Protein AF-0000000081175213 (afdb_homodimer)

Nearest PDB structures (foldseek):
  4e19-assembly2_B  TM=9.103E-01  e=8.952E-08  Halobacterium salinarum NRC-1
  2ehg-assembly1_A  TM=8.406E-01  e=3.303E-07  Sulfurisphaera tokodaii str. 7
  3hst-assembly2_B  TM=8.589E-01  e=5.779E-07  Mycobacterium tuberculosis
  3hst-assembly4_D  TM=8.477E-01  e=6.545E-07  Mycobacterium tuberculosis
  3aly-assembly1_A  TM=7.658E-01  e=1.011E-06  Sulfurisphaera tokodaii str. 7

Sequence (316 aa):
MKINYDASFSESDMKSNSGIVIRNDKGEIMVAATYLKYPIANLEHAEALACEQALILAQELGFRRVEVEGDSLGVVTKLKNWEAYKGFLSTLYRNIQRRGNSFDYLCFSYACREKNGVAHALTRITLPSDEPMVWIEEAPQLVLHLVRRDLSGCNQPPMKINYDASFSESDMKSNSGIVIRNDKGEIMVAATYLKYPIANLEHAEALACEQALILAQELGFRRVEVEGDSLGVVTKLKNWEAYKGFLSTLYRNIQRRGNSFDYLCFSYACREKNGVAHALTRITLPSDEPMVWIEEAPQLVLHLVRRDLSGCNQPP

Foldseek 3Di:
DEKEKAKDADPVFQKMKMWMWDADPLLFTFKIKIAIDDNHDDRLSRRLVRQLVNLVVCVVVPAAAYEYEYADPVNLVCLVVLVPDDDPCSVSSVVSVVSNVRHPHYHYYHDHPVLRQLRVQNRVDDDPDNDMDMDGSDDDPSCVVVSVVSNVVVDDDD/DEKEKAKDADPVFQKMKMWMWDADPLLFTFKIKIAIDDNHDDRLSRRLVRQLVNLVVCVVVPNAAYEYEYADPVNLVCLVVLVPDDDPCSVSSVVSVVSNVRHPHYHYYHDHPVLRQLRVQNRVDDDPDNDMDMDGSDDDPSCVVVSVVSNCVVDDDD

Solvent-accessible surface area (backbone atoms only — not comparable to full-atom values): 16600 Å² total; per-residue (Å²): 70,42,30,36,34,26,48,36,66,38,78,93,76,18,32,24,26,20,3,32,34,31,23,44,68,64,63,47,55,49,30,27,34,31,40,60,48,73,83,39,90,46,61,66,53,27,40,50,49,24,49,39,49,46,52,50,52,38,50,74,72,64,57,39,46,40,35,41,33,31,62,45,61,69,55,49,50,39,59,77,40,35,89,77,45,81,56,96,58,34,66,57,42,49,50,42,54,58,58,46,68,76,33,86,36,71,35,74,24,32,40,49,64,88,79,39,53,52,17,48,53,36,25,66,56,82,64,95,56,77,60,64,49,75,32,74,64,40,66,61,75,89,40,44,69,50,52,50,53,64,48,41,44,55,61,64,71,132,70,43,31,35,34,26,48,36,66,39,79,93,76,20,32,25,25,20,4,32,34,33,22,43,68,62,61,46,54,49,31,28,33,28,40,61,47,73,84,38,91,47,60,67,53,29,40,49,49,25,48,39,50,46,52,51,52,36,50,75,72,64,57,40,48,41,35,41,33,31,61,46,61,68,56,48,51,40,58,76,42,38,89,76,45,81,57,95,59,34,66,58,43,48,51,43,53,58,57,46,69,75,34,85,34,74,36,74,24,33,39,50,63,87,78,38,53,53,16,48,51,36,24,67,57,81,66,95,54,77,59,64,48,75,31,75,63,39,66,60,75,92,40,44,69,51,51,50,53,66,48,40,42,57,60,65,71,133

Secondary structure (DSSP, 8-state):
-EEEEEEEEETTTTEEEEEEEEE-TTS-EEEEEEEEE----SHHHHHHHHHHHHHHHHHHTT--EEEEEES-HHHHHHHHTTTT--STTHHHHHHHHHHHTTSSEEEEEE--GGG-HHHHHHHTSPPSSSS-EEEES---GGGHHHHHHHHHHHH---/-EEEEEEEEETTTTEEEEEEEEE-TTS-EEEEEEEEE----SHHHHHHHHHHHHHHHHHHHT--EEEEEES-HHHHHHHHTGGG--STTHHHHHHHHHHHTTSSEEEEEE--GGG-HHHHHHHTSPPSSSS-EEEES---GGGHHHHHHHHHHHH---

pLDDT: mean 90.99, std 13.22, range [22.28, 98.31]

Radius of gyration: 20.13 Å; Cα contacts (8 Å, |Δi|>4): 639; chains: 2; bounding box: 49×64×43 Å

Structure (mmCIF, N/CA/C/O backbone):
data_AF-0000000081175213-model_v1
#
loop_
_entity.id
_entity.type
_entity.pdbx_description
1 polymer 'RNase H type-1 domain-containing protein'
#
loop_
_atom_site.group_PDB
_atom_site.id
_atom_site.type_symbol
_atom_site.label_atom_id
_atom_site.label_alt_id
_atom_site.label_comp_id
_atom_site.label_asym_id
_atom_site.label_entity_id
_atom_site.label_seq_id
_atom_site.pdbx_PDB_ins_code
_atom_site.Cartn_x
_atom_site.Cartn_y
_atom_site.Cartn_z
_atom_site.occupancy
_atom_site.B_iso_or_equiv
_atom_site.auth_seq_id
_atom_site.auth_comp_id
_atom_site.auth_asym_id
_atom_site.auth_atom_id
_atom_site.pdbx_PDB_model_num
ATOM 1 N N . MET A 1 1 ? -6.52 1.765 12.266 1 94.19 1 MET A N 1
ATOM 2 C CA . MET A 1 1 ? -6.734 3.033 11.578 1 94.19 1 MET A CA 1
ATOM 3 C C . MET A 1 1 ? -5.836 3.143 10.352 1 94.19 1 MET A C 1
ATOM 5 O O . MET A 1 1 ? -4.668 2.752 10.391 1 94.19 1 MET A O 1
ATOM 9 N N . LYS A 1 2 ? -6.43 3.543 9.305 1 94.06 2 LYS A N 1
ATOM 10 C CA . LYS A 1 2 ? -5.656 3.842 8.109 1 94.06 2 LYS A CA 1
ATOM 11 C C . LYS A 1 2 ? -5.344 5.332 8.016 1 94.06 2 LYS A C 1
ATOM 13 O O . LYS A 1 2 ? -6.238 6.168 8.141 1 94.06 2 LYS A O 1
ATOM 18 N N . ILE A 1 3 ? -4.125 5.637 7.809 1 97.19 3 ILE A N 1
ATOM 19 C CA . ILE A 1 3 ? -3.674 7.02 7.699 1 97.19 3 ILE A CA 1
ATOM 20 C C . ILE A 1 3 ? -3.084 7.258 6.309 1 97.19 3 ILE A C 1
ATOM 22 O O . ILE A 1 3 ? -2.168 6.551 5.887 1 97.19 3 ILE A O 1
ATOM 26 N N . ASN A 1 4 ? -3.605 8.195 5.652 1 97.06 4 ASN A N 1
ATOM 27 C CA . ASN A 1 4 ? -3.006 8.664 4.41 1 97.06 4 ASN A CA 1
ATOM 28 C C . ASN A 1 4 ? -2.357 10.039 4.586 1 97.06 4 ASN A C 1
ATOM 30 O O . ASN A 1 4 ? -2.934 10.922 5.215 1 97.06 4 ASN A O 1
ATOM 34 N N . TYR A 1 5 ? -1.196 10.133 4.039 1 98.06 5 TYR A N 1
ATOM 35 C CA . TYR A 1 5 ? -0.518 11.422 4.121 1 98.06 5 TYR A CA 1
ATOM 36 C C . TYR A 1 5 ? 0.051 11.82 2.764 1 98.06 5 TYR A C 1
ATOM 38 O O . TYR A 1 5 ? 0.335 10.961 1.924 1 98.06 5 TYR A O 1
ATOM 46 N N . ASP A 1 6 ? 0.168 13.047 2.562 1 97.62 6 ASP A N 1
ATOM 47 C CA . ASP A 1 6 ? 0.779 13.672 1.391 1 97.62 6 ASP A CA 1
ATOM 48 C C . ASP A 1 6 ? 1.372 15.031 1.735 1 97.62 6 ASP A C 1
ATOM 50 O O . ASP A 1 6 ? 1.146 15.555 2.83 1 97.62 6 ASP A O 1
ATOM 54 N N . ALA A 1 7 ? 2.232 15.516 0.876 1 97.62 7 ALA A N 1
ATOM 55 C CA . ALA A 1 7 ? 2.82 16.844 1.083 1 97.62 7 ALA A CA 1
ATOM 56 C C . ALA A 1 7 ? 3.002 17.578 -0.243 1 97.62 7 ALA A C 1
ATOM 58 O O . ALA A 1 7 ? 3.242 16.953 -1.277 1 97.62 7 ALA A O 1
ATOM 59 N N . SER A 1 8 ? 2.764 18.797 -0.219 1 96.44 8 SER A N 1
ATOM 60 C CA . SER A 1 8 ? 3.211 19.703 -1.278 1 96.44 8 SER A CA 1
ATOM 61 C C . SER A 1 8 ? 4.426 20.516 -0.838 1 96.44 8 SER A C 1
ATOM 63 O O . SER A 1 8 ? 4.641 20.719 0.358 1 96.44 8 SER A O 1
ATOM 65 N N . PHE A 1 9 ? 5.262 20.875 -1.864 1 97.19 9 PHE A N 1
ATOM 66 C CA . PHE A 1 9 ? 6.496 21.594 -1.564 1 97.19 9 PHE A CA 1
ATOM 67 C C . PHE A 1 9 ? 6.707 22.75 -2.545 1 97.19 9 PHE A C 1
ATOM 69 O O . PHE A 1 9 ? 6.555 22.578 -3.756 1 97.19 9 PHE A O 1
ATOM 76 N N . SER A 1 10 ? 6.906 23.859 -1.929 1 95.75 10 SER A N 1
ATOM 77 C CA . SER A 1 10 ? 7.293 25.047 -2.703 1 95.75 10 SER A CA 1
ATOM 78 C C . SER A 1 10 ? 8.773 25.359 -2.533 1 95.75 10 SER A C 1
ATOM 80 O O . SER A 1 10 ? 9.203 25.797 -1.466 1 95.75 10 SER A O 1
ATOM 82 N N . GLU A 1 11 ? 9.508 25.156 -3.609 1 94.88 11 GLU A N 1
ATOM 83 C CA . GLU A 1 11 ? 10.945 25.391 -3.57 1 94.88 11 GLU A CA 1
ATOM 84 C C . GLU A 1 11 ? 11.266 26.875 -3.338 1 94.88 11 GLU A C 1
ATOM 86 O O . GLU A 1 11 ? 12.219 27.203 -2.633 1 94.88 11 GLU A O 1
ATOM 91 N N . SER A 1 12 ? 10.508 27.766 -3.906 1 95.38 12 SER A N 1
ATOM 92 C CA . SER A 1 12 ? 10.742 29.203 -3.832 1 95.38 12 SER A CA 1
ATOM 93 C C . SER A 1 12 ? 10.664 29.703 -2.393 1 95.38 12 SER A C 1
ATOM 95 O O . SER A 1 12 ? 11.484 30.531 -1.973 1 95.38 12 SER A O 1
ATOM 97 N N . ASP A 1 13 ? 9.758 29.156 -1.566 1 93.75 13 ASP A N 1
ATOM 98 C CA . ASP A 1 13 ? 9.547 29.656 -0.209 1 93.75 13 ASP A CA 1
ATOM 99 C C . ASP A 1 13 ? 10.047 28.656 0.825 1 93.75 13 ASP A C 1
ATOM 101 O O . ASP A 1 13 ? 10 28.906 2.029 1 93.75 13 ASP A O 1
ATOM 105 N N . MET A 1 14 ? 10.516 27.453 0.319 1 97.12 14 MET A N 1
ATOM 106 C CA . MET A 1 14 ? 10.969 26.375 1.182 1 97.12 14 MET A CA 1
ATOM 107 C C . MET A 1 14 ? 9.867 25.969 2.16 1 97.12 14 MET A C 1
ATOM 109 O O . MET A 1 14 ? 10.133 25.734 3.342 1 97.12 14 MET A O 1
ATOM 113 N N . LYS A 1 15 ? 8.648 26.031 1.647 1 96.75 15 LYS A N 1
ATOM 114 C CA . LYS A 1 15 ? 7.488 25.703 2.473 1 96.75 15 LYS A CA 1
ATOM 115 C C . LYS A 1 15 ? 6.824 24.422 2 1 96.75 15 LYS A C 1
ATOM 117 O O . LYS A 1 15 ? 6.879 24.078 0.815 1 96.75 15 LYS A O 1
ATOM 122 N N . SER A 1 16 ? 6.293 23.719 2.971 1 97.31 16 SER A N 1
ATOM 123 C CA . SER A 1 16 ? 5.52 22.531 2.645 1 97.31 16 SER A CA 1
ATOM 124 C C . SER A 1 16 ? 4.164 22.547 3.344 1 97.31 16 SER A C 1
ATOM 126 O O . SER A 1 16 ? 4.047 23.016 4.473 1 97.31 16 SER A O 1
ATOM 128 N N . ASN A 1 17 ? 3.17 22.078 2.652 1 97.19 17 ASN A N 1
ATOM 129 C CA . ASN A 1 17 ? 1.862 21.797 3.234 1 97.19 17 ASN A CA 1
ATOM 130 C C . ASN A 1 17 ? 1.581 20.297 3.268 1 97.19 17 ASN A C 1
ATOM 132 O O . ASN A 1 17 ? 1.651 19.625 2.236 1 97.19 17 ASN A O 1
ATOM 136 N N . SER A 1 18 ? 1.31 19.828 4.434 1 98 18 SER A N 1
ATOM 137 C CA . SER A 1 18 ? 0.966 18.406 4.547 1 98 18 SER A CA 1
ATOM 138 C C . SER A 1 18 ? -0.545 18.219 4.562 1 98 18 SER A C 1
ATOM 140 O O . SER A 1 18 ? -1.291 19.094 4.992 1 98 18 SER A O 1
ATOM 142 N N . GLY A 1 19 ? -1 17.172 4.02 1 97.75 19 GLY A N 1
ATOM 143 C CA . GLY A 1 19 ? -2.359 16.656 4.125 1 97.75 19 GLY A CA 1
ATOM 144 C C . GLY A 1 19 ? -2.438 15.281 4.75 1 97.75 19 GLY A C 1
ATOM 145 O O . GLY A 1 19 ? -1.739 14.359 4.32 1 97.75 19 GLY A O 1
ATOM 146 N N . ILE A 1 20 ? -3.217 15.164 5.789 1 98.19 20 ILE A N 1
ATOM 147 C CA . ILE A 1 20 ? -3.348 13.906 6.52 1 98.19 20 ILE A CA 1
ATOM 148 C C . ILE A 1 20 ? -4.824 13.562 6.695 1 98.19 20 ILE A C 1
ATOM 150 O O . ILE A 1 20 ? -5.633 14.43 7.047 1 98.19 20 ILE A O 1
ATOM 154 N N . VAL A 1 21 ? -5.184 12.336 6.391 1 97.31 21 VAL A N 1
ATOM 155 C CA . VAL A 1 21 ? -6.531 11.836 6.656 1 97.31 21 VAL A CA 1
ATOM 156 C C . VAL A 1 21 ? -6.457 10.492 7.371 1 97.31 21 VAL A C 1
ATOM 158 O O . VAL A 1 21 ? -5.688 9.617 6.98 1 97.31 21 VAL A O 1
ATOM 161 N N . ILE A 1 22 ? -7.137 10.336 8.445 1 97.19 22 ILE A N 1
ATOM 162 C CA . ILE A 1 22 ? -7.211 9.109 9.227 1 97.19 22 ILE A CA 1
ATOM 163 C C . ILE A 1 22 ? -8.625 8.539 9.148 1 97.19 22 ILE A C 1
ATOM 165 O O . ILE A 1 22 ? -9.602 9.234 9.438 1 97.19 22 ILE A O 1
ATOM 169 N N . ARG A 1 23 ? -8.695 7.301 8.742 1 94.62 23 ARG A N 1
ATOM 170 C CA . ARG A 1 23 ? -9.984 6.625 8.594 1 94.62 23 ARG A CA 1
ATOM 171 C C . ARG A 1 23 ? -10.031 5.355 9.438 1 94.62 23 ARG A C 1
ATOM 173 O O . ARG A 1 23 ? -9.016 4.691 9.633 1 94.62 23 ARG A O 1
ATOM 180 N N . ASN A 1 24 ? -11.273 5.047 9.875 1 91.75 24 ASN A N 1
ATOM 181 C CA . ASN A 1 24 ? -11.445 3.781 10.578 1 91.75 24 ASN A CA 1
ATOM 182 C C . ASN A 1 24 ? -11.672 2.625 9.609 1 91.75 24 ASN A C 1
ATOM 184 O O . ASN A 1 24 ? -11.539 2.793 8.398 1 91.75 24 ASN A O 1
ATOM 188 N N . ASP A 1 25 ? -11.984 1.439 10.141 1 81.69 25 ASP A N 1
ATOM 189 C CA . ASP A 1 25 ? -12.086 0.21 9.359 1 81.69 25 ASP A CA 1
ATOM 190 C C . ASP A 1 25 ? -13.281 0.26 8.406 1 81.69 25 ASP A C 1
ATOM 192 O O . ASP A 1 25 ? -13.336 -0.492 7.434 1 81.69 25 ASP A O 1
ATOM 196 N N . LYS A 1 26 ? -14.234 1.175 8.711 1 80.25 26 LYS A N 1
ATOM 197 C CA . LYS A 1 26 ? -15.422 1.316 7.871 1 80.25 26 LYS A CA 1
ATOM 198 C C . LYS A 1 26 ? -15.203 2.359 6.781 1 80.25 26 LYS A C 1
ATOM 200 O O . LYS A 1 26 ? -16.094 2.607 5.961 1 80.25 26 LYS A O 1
ATOM 205 N N . GLY A 1 27 ? -14.039 2.914 6.785 1 85.06 27 GLY A N 1
ATOM 206 C CA . GLY A 1 27 ? -13.734 3.924 5.781 1 85.06 27 GLY A CA 1
ATOM 207 C C . GLY A 1 27 ? -14.195 5.316 6.18 1 85.06 27 GLY A C 1
ATOM 208 O O . GLY A 1 27 ? -14.055 6.266 5.406 1 85.06 27 GLY A O 1
ATOM 209 N N . GLU A 1 28 ? -14.695 5.457 7.344 1 88.38 28 GLU A N 1
ATOM 210 C CA . GLU A 1 28 ? -15.164 6.754 7.816 1 88.38 28 GLU A CA 1
ATOM 211 C C . GLU A 1 28 ? -14 7.645 8.242 1 88.38 28 GLU A C 1
ATOM 213 O O . GLU A 1 28 ? -13.047 7.168 8.859 1 88.38 28 GLU A O 1
ATOM 218 N N . ILE A 1 29 ? -14.094 8.891 7.973 1 93.38 29 ILE A N 1
ATOM 219 C CA . ILE A 1 29 ? -13.039 9.828 8.344 1 93.38 29 ILE A CA 1
ATOM 220 C C . ILE A 1 29 ? -13.102 10.117 9.836 1 93.38 29 ILE A C 1
ATOM 222 O O . ILE A 1 29 ? -14.141 10.539 10.352 1 93.38 29 ILE A O 1
ATOM 226 N N . MET A 1 30 ? -12.047 9.875 10.484 1 95.75 30 MET A N 1
ATOM 227 C CA . MET A 1 30 ? -11.906 10.219 11.898 1 95.75 30 MET A CA 1
ATOM 228 C C . MET A 1 30 ? -11.266 11.594 12.062 1 95.75 30 MET A C 1
ATOM 230 O O . MET A 1 30 ? -11.648 12.359 12.953 1 95.75 30 MET A O 1
ATOM 234 N N . VAL A 1 31 ? -10.32 11.844 11.18 1 96.94 31 VAL A N 1
ATOM 235 C CA . VAL A 1 31 ? -9.594 13.109 11.258 1 96.94 31 VAL A CA 1
ATOM 236 C C . VAL A 1 31 ? -9.078 13.5 9.867 1 96.94 31 VAL A C 1
ATOM 238 O O . VAL A 1 31 ? -8.672 12.641 9.086 1 96.94 31 VAL A O 1
ATOM 241 N N . ALA A 1 32 ? -9.164 14.734 9.578 1 97.19 32 ALA A N 1
ATOM 242 C CA . ALA A 1 32 ? -8.453 15.383 8.477 1 97.19 32 ALA A CA 1
ATOM 243 C C . ALA A 1 32 ? -7.633 16.562 8.969 1 97.19 32 ALA A C 1
ATOM 245 O O . ALA A 1 32 ? -8.07 17.297 9.867 1 97.19 32 ALA A O 1
ATOM 246 N N . ALA A 1 33 ? -6.453 16.75 8.398 1 97.69 33 ALA A N 1
ATOM 247 C CA . ALA A 1 33 ? -5.629 17.859 8.898 1 97.69 33 ALA A CA 1
ATOM 248 C C . ALA A 1 33 ? -4.66 18.344 7.824 1 97.69 33 ALA A C 1
ATOM 250 O O . ALA A 1 33 ? -4.297 17.594 6.918 1 97.69 33 ALA A O 1
ATOM 251 N N . THR A 1 34 ? -4.332 19.547 7.902 1 97.5 34 THR A N 1
ATOM 252 C CA . THR A 1 34 ? -3.283 20.156 7.102 1 97.5 34 THR A CA 1
ATOM 253 C C . THR A 1 34 ? -2.338 20.984 7.98 1 97.5 34 THR A C 1
ATOM 255 O O . THR A 1 34 ? -2.775 21.641 8.922 1 97.5 34 THR A O 1
ATOM 258 N N . TYR A 1 35 ? -1.066 20.875 7.742 1 97.31 35 TYR A N 1
ATOM 259 C CA . TYR A 1 35 ? -0.022 21.547 8.492 1 97.31 35 TYR A CA 1
ATOM 260 C C . TYR A 1 35 ? 0.923 22.297 7.559 1 97.31 35 TYR A C 1
ATOM 262 O O . TYR A 1 35 ? 1.276 21.797 6.488 1 97.31 35 TYR A O 1
ATOM 270 N N . LEU A 1 36 ? 1.263 23.438 7.984 1 96.88 36 LEU A N 1
ATOM 271 C CA . LEU A 1 36 ? 2.311 24.203 7.309 1 96.88 36 LEU A CA 1
ATOM 272 C C . LEU A 1 36 ? 3.643 24.062 8.039 1 96.88 36 LEU A C 1
ATOM 274 O O . LEU A 1 36 ? 3.693 24.141 9.266 1 96.88 36 LEU A O 1
ATOM 278 N N . LYS A 1 37 ? 4.711 23.766 7.27 1 96.38 37 LYS A N 1
ATOM 279 C CA . LYS A 1 37 ? 6.039 23.672 7.863 1 96.38 37 LYS A CA 1
ATOM 280 C C . LYS A 1 37 ? 7.07 24.422 7.035 1 96.38 37 LYS A C 1
ATOM 282 O O . LYS A 1 37 ? 6.969 24.484 5.809 1 96.38 37 LYS A O 1
ATOM 287 N N . TYR A 1 38 ? 8.008 25 7.668 1 95.06 38 TYR A N 1
ATOM 288 C CA . TYR A 1 38 ? 9.156 25.688 7.082 1 95.06 38 TYR A CA 1
ATOM 289 C C . TYR A 1 38 ? 10.258 25.891 8.117 1 95.06 38 TYR A C 1
ATOM 291 O O . TYR A 1 38 ? 9.977 25.953 9.32 1 95.06 38 TYR A O 1
ATOM 299 N N . PRO A 1 39 ? 11.547 25.734 7.602 1 97 39 PRO A N 1
ATOM 300 C CA . PRO A 1 39 ? 12.016 25.594 6.219 1 97 39 PRO A CA 1
ATOM 301 C C . PRO A 1 39 ? 12.07 24.141 5.766 1 97 39 PRO A C 1
ATOM 303 O O . PRO A 1 39 ? 12.375 23.25 6.566 1 97 39 PRO A O 1
ATOM 306 N N . ILE A 1 40 ? 11.812 23.828 4.562 1 97.56 40 ILE A N 1
ATOM 307 C CA . ILE A 1 40 ? 11.82 22.5 3.963 1 97.56 40 ILE A CA 1
ATOM 308 C C . ILE A 1 40 ? 12.867 22.438 2.855 1 97.56 40 ILE A C 1
ATOM 310 O O . ILE A 1 40 ? 12.938 23.344 2.008 1 97.56 40 ILE A O 1
ATOM 314 N N . ALA A 1 41 ? 13.719 21.438 2.938 1 97 41 ALA A N 1
ATOM 315 C CA . ALA A 1 41 ? 14.867 21.344 2.039 1 97 41 ALA A CA 1
ATOM 316 C C . ALA A 1 41 ? 14.438 20.875 0.649 1 97 41 ALA A C 1
ATOM 318 O O . ALA A 1 41 ? 14.953 21.375 -0.36 1 97 41 ALA A O 1
ATOM 319 N N . ASN A 1 42 ? 13.562 19.922 0.524 1 97.06 42 ASN A N 1
ATOM 320 C CA . ASN A 1 42 ? 13.102 19.344 -0.735 1 97.06 42 ASN A CA 1
ATOM 321 C C . ASN A 1 42 ? 11.82 18.547 -0.546 1 97.06 42 ASN A C 1
ATOM 323 O O . ASN A 1 42 ? 11.273 18.484 0.558 1 97.06 42 ASN A O 1
ATOM 327 N N . LEU A 1 43 ? 11.359 17.938 -1.586 1 96.38 43 LEU A N 1
ATOM 328 C CA . LEU A 1 43 ? 10.086 17.219 -1.583 1 96.38 43 LEU A CA 1
ATOM 329 C C . LEU A 1 43 ? 10.156 16 -0.669 1 96.38 43 LEU A C 1
ATOM 331 O O . LEU A 1 43 ? 9.188 15.68 0.024 1 96.38 43 LEU A O 1
ATOM 335 N N . GLU A 1 44 ? 11.25 15.273 -0.663 1 96.94 44 GLU A N 1
ATOM 336 C CA . GLU A 1 44 ? 11.406 14.125 0.227 1 96.94 44 GLU A CA 1
ATOM 337 C C . GLU A 1 44 ? 11.273 14.539 1.69 1 96.94 44 GLU A C 1
ATOM 339 O O . GLU A 1 44 ? 10.609 13.859 2.475 1 96.94 44 GLU A O 1
ATOM 344 N N . HIS A 1 45 ? 11.938 15.625 2.002 1 98.06 45 HIS A N 1
ATOM 345 C CA . HIS A 1 45 ? 11.844 16.188 3.344 1 98.06 45 HIS A CA 1
ATOM 346 C C . HIS A 1 45 ? 10.398 16.5 3.715 1 98.06 45 HIS A C 1
ATOM 348 O O . HIS A 1 45 ? 9.945 16.141 4.809 1 98.06 45 HIS A O 1
ATOM 354 N N . ALA A 1 46 ? 9.68 17.094 2.822 1 98.19 46 ALA A N 1
ATOM 355 C CA . ALA A 1 46 ? 8.273 17.438 3.035 1 98.19 46 ALA A CA 1
ATOM 356 C C . ALA A 1 46 ? 7.441 16.188 3.307 1 98.19 46 ALA A C 1
ATOM 358 O O . ALA A 1 46 ? 6.652 16.141 4.254 1 98.19 46 ALA A O 1
ATOM 359 N N . GLU A 1 47 ? 7.62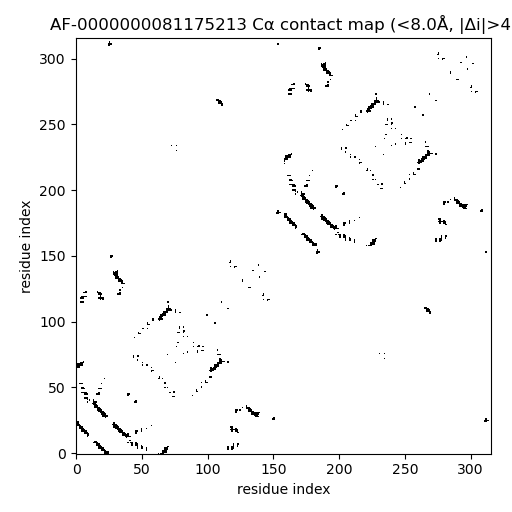9 15.164 2.488 1 97.69 47 GLU A N 1
ATOM 360 C CA . GLU A 1 47 ? 6.875 13.922 2.607 1 97.69 47 GLU A CA 1
ATOM 361 C C . GLU A 1 47 ? 7.207 13.195 3.908 1 97.69 47 GLU A C 1
ATOM 363 O O . GLU A 1 47 ? 6.32 12.641 4.562 1 97.69 47 GLU A O 1
ATOM 368 N N . ALA A 1 48 ? 8.438 13.172 4.281 1 98.25 48 ALA A N 1
ATOM 369 C CA . ALA A 1 48 ? 8.852 12.539 5.531 1 98.25 48 ALA A CA 1
ATOM 370 C C . ALA A 1 48 ? 8.258 13.258 6.738 1 98.25 48 ALA A C 1
ATOM 372 O O . ALA A 1 48 ? 7.789 12.617 7.684 1 98.25 48 ALA A O 1
ATOM 373 N N . LEU A 1 49 ? 8.281 14.523 6.676 1 98.19 49 LEU A N 1
ATOM 374 C CA . LEU A 1 49 ? 7.711 15.305 7.762 1 98.19 49 LEU A CA 1
ATOM 375 C C . LEU A 1 49 ? 6.203 15.094 7.852 1 98.19 49 LEU A C 1
ATOM 377 O O . LEU A 1 49 ? 5.645 15.047 8.953 1 98.19 49 LEU A O 1
ATOM 381 N N . ALA A 1 50 ? 5.59 15.055 6.691 1 98.25 50 ALA A N 1
ATOM 382 C CA . ALA A 1 50 ? 4.16 14.758 6.684 1 98.25 50 ALA A CA 1
ATOM 383 C C . ALA A 1 50 ? 3.871 13.414 7.348 1 98.25 50 ALA A C 1
ATOM 385 O O . ALA A 1 50 ? 2.9 13.281 8.094 1 98.25 50 ALA A O 1
ATOM 386 N N . CYS A 1 51 ? 4.66 12.453 7.051 1 98.31 51 CYS A N 1
ATOM 387 C CA . CYS A 1 51 ? 4.535 11.141 7.676 1 98.31 51 CYS A CA 1
ATOM 388 C C . CYS A 1 51 ? 4.699 11.234 9.188 1 98.31 51 CYS A C 1
ATOM 390 O O . CYS A 1 51 ? 3.916 10.656 9.945 1 98.31 51 CYS A O 1
ATOM 392 N N . GLU A 1 52 ? 5.719 11.945 9.625 1 98.31 52 GLU A N 1
ATOM 393 C CA . GLU A 1 52 ? 5.918 12.141 11.062 1 98.31 52 GLU A CA 1
ATOM 394 C C . GLU A 1 52 ? 4.699 12.789 11.711 1 98.31 52 GLU A C 1
ATOM 396 O O . GLU A 1 52 ? 4.242 12.344 12.766 1 98.31 52 GLU A O 1
ATOM 401 N N . GLN A 1 53 ? 4.266 13.812 11.07 1 97.88 53 GLN A N 1
ATOM 402 C CA . GLN A 1 53 ? 3.121 14.539 11.594 1 97.88 53 GLN A CA 1
ATOM 403 C C . GLN A 1 53 ? 1.893 13.641 11.703 1 97.88 53 GLN A C 1
ATOM 405 O O . GLN A 1 53 ? 1.097 13.773 12.633 1 97.88 53 GLN A O 1
ATOM 410 N N . ALA A 1 54 ? 1.721 12.812 10.727 1 98.19 54 ALA A N 1
ATOM 411 C CA . ALA A 1 54 ? 0.629 11.844 10.758 1 98.19 54 ALA A CA 1
ATOM 412 C C . ALA A 1 54 ? 0.715 10.961 12 1 98.19 54 ALA A C 1
ATOM 414 O O . ALA A 1 54 ? -0.295 10.703 12.664 1 98.19 54 ALA A O 1
ATOM 415 N N . LEU A 1 55 ? 1.89 10.477 12.336 1 97.94 55 LEU A N 1
ATOM 416 C CA . LEU A 1 55 ? 2.09 9.633 13.516 1 97.94 55 LEU A CA 1
ATOM 417 C C . LEU A 1 55 ? 1.825 10.422 14.797 1 97.94 55 LEU A C 1
ATOM 419 O O . LEU A 1 55 ? 1.223 9.891 15.734 1 97.94 55 LEU A O 1
ATOM 423 N N . ILE A 1 56 ? 2.309 11.633 14.781 1 97.5 56 ILE A N 1
ATOM 424 C CA . ILE A 1 56 ? 2.084 12.484 15.945 1 97.5 56 ILE A CA 1
ATOM 425 C C . ILE A 1 56 ? 0.584 12.656 16.188 1 97.5 56 ILE A C 1
ATOM 427 O O . ILE A 1 56 ? 0.102 12.484 17.297 1 97.5 56 ILE A O 1
ATOM 431 N N . LEU A 1 57 ? -0.075 12.953 15.125 1 97.12 57 LEU A N 1
ATOM 432 C CA . LEU A 1 57 ? -1.518 13.156 15.211 1 97.12 57 LEU A CA 1
ATOM 433 C C . LEU A 1 57 ? -2.209 11.891 15.711 1 97.12 57 LEU A C 1
ATOM 435 O O . LEU A 1 57 ? -3.09 11.953 16.578 1 97.12 57 LEU A O 1
ATOM 439 N N . ALA A 1 58 ? -1.872 10.766 15.172 1 97.44 58 ALA A N 1
ATOM 440 C CA . ALA A 1 58 ? -2.441 9.492 15.594 1 97.44 58 ALA A CA 1
ATOM 441 C C . ALA A 1 58 ? -2.184 9.234 17.078 1 97.44 58 ALA A C 1
ATOM 443 O O . ALA A 1 58 ? -3.076 8.789 17.797 1 97.44 58 ALA A O 1
ATOM 444 N N . GLN A 1 59 ? -1.009 9.5 17.484 1 96.56 59 GLN A N 1
ATOM 445 C CA . GLN A 1 59 ? -0.636 9.328 18.891 1 96.56 59 GLN A CA 1
ATOM 446 C C . GLN A 1 59 ? -1.476 10.219 19.797 1 96.56 59 GLN A C 1
ATOM 448 O O . GLN A 1 59 ? -1.962 9.773 20.844 1 96.56 59 GLN A O 1
ATOM 453 N N . GLU A 1 60 ? -1.547 11.469 19.375 1 95.5 60 GLU A N 1
ATOM 454 C CA . GLU A 1 60 ? -2.314 12.438 20.141 1 95.5 60 GLU A CA 1
ATOM 455 C C . GLU A 1 60 ? -3.766 11.992 20.297 1 95.5 60 GLU A C 1
ATOM 457 O O . GLU A 1 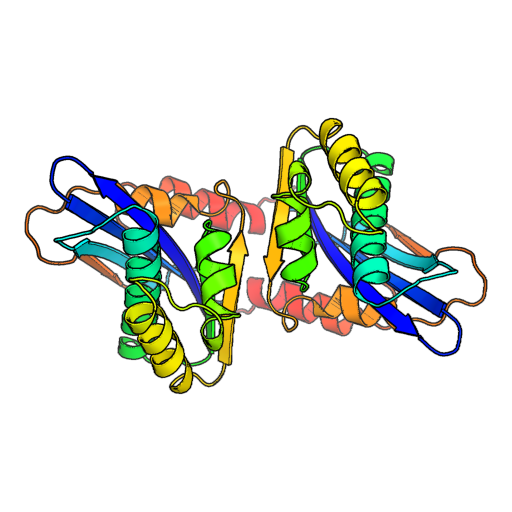60 ? -4.391 12.266 21.328 1 95.5 60 GLU A O 1
ATOM 462 N N . LEU A 1 61 ? -4.297 11.312 19.359 1 95.44 61 LEU A N 1
ATOM 463 C CA . LEU A 1 61 ? -5.695 10.906 19.375 1 95.44 61 LEU A CA 1
ATOM 464 C C . LEU A 1 61 ? -5.855 9.539 20.031 1 95.44 61 LEU A C 1
ATOM 466 O O . LEU A 1 61 ? -6.973 9.047 20.172 1 95.44 61 LEU A O 1
ATOM 470 N N . GLY A 1 62 ? -4.777 8.875 20.312 1 95.38 62 GLY A N 1
ATOM 471 C CA . GLY A 1 62 ? -4.797 7.641 21.078 1 95.38 62 GLY A CA 1
ATOM 472 C C . GLY A 1 62 ? -4.941 6.402 20.219 1 95.38 62 GLY A C 1
ATOM 473 O O . GLY A 1 62 ? -5.301 5.332 20.703 1 95.38 62 GLY A O 1
ATOM 474 N N . PHE A 1 63 ? -4.754 6.574 19 1 95.31 63 PHE A N 1
ATOM 475 C CA . PHE A 1 63 ? -4.801 5.395 18.141 1 95.31 63 PHE A CA 1
ATOM 476 C C . PHE A 1 63 ? -3.562 4.531 18.344 1 95.31 63 PHE A C 1
ATOM 478 O O . PHE A 1 63 ? -2.441 5.043 18.391 1 95.31 63 PHE A O 1
ATOM 485 N N . ARG A 1 64 ? -3.742 3.217 18.422 1 95.44 64 ARG A N 1
ATOM 486 C CA . ARG A 1 64 ? -2.635 2.348 18.797 1 95.44 64 ARG A CA 1
ATOM 487 C C . ARG A 1 64 ? -2.258 1.403 17.672 1 95.44 64 ARG A C 1
ATOM 489 O O . ARG A 1 64 ? -1.179 0.809 17.672 1 95.44 64 ARG A O 1
ATOM 496 N N . ARG A 1 65 ? -3.096 1.116 16.797 1 95.12 65 ARG A N 1
ATOM 497 C CA . ARG A 1 65 ? -2.848 0.282 15.617 1 95.12 65 ARG A CA 1
ATOM 498 C C . ARG A 1 65 ? -3.08 1.063 14.328 1 95.12 65 ARG A C 1
ATOM 500 O O . ARG A 1 65 ? -4.215 1.434 14.016 1 95.12 65 ARG A O 1
ATOM 507 N N . VAL A 1 66 ? -2 1.36 13.578 1 96.12 66 VAL A N 1
ATOM 508 C CA . VAL A 1 66 ? -2.148 2.273 12.453 1 96.12 66 VAL A CA 1
ATOM 509 C C . VAL A 1 66 ? -1.403 1.721 11.234 1 96.12 66 VAL A C 1
ATOM 511 O O . VAL A 1 66 ? -0.364 1.073 11.383 1 96.12 66 VAL A O 1
ATOM 514 N N . GLU A 1 67 ? -1.974 1.896 10.133 1 94.75 67 GLU A N 1
ATOM 515 C CA . GLU A 1 67 ? -1.319 1.77 8.828 1 94.75 67 GLU A CA 1
ATOM 516 C C . GLU A 1 67 ? -1.133 3.135 8.172 1 94.75 67 GLU A C 1
ATOM 518 O O . GLU A 1 67 ? -2.109 3.828 7.883 1 94.75 67 GLU A O 1
ATOM 523 N N . VAL A 1 68 ? 0.063 3.488 7.973 1 96.88 68 VAL A N 1
ATOM 524 C CA . VAL A 1 68 ? 0.392 4.797 7.422 1 96.88 68 VAL A CA 1
ATOM 525 C C . VAL A 1 68 ? 0.797 4.656 5.957 1 96.88 68 VAL A C 1
ATOM 527 O O . VAL A 1 68 ? 1.822 4.043 5.645 1 96.88 68 VAL A O 1
ATOM 530 N N . GLU A 1 69 ? 0.034 5.238 5.113 1 96.5 69 GLU A N 1
ATOM 531 C CA . GLU A 1 69 ? 0.198 5.055 3.674 1 96.5 69 GLU A CA 1
ATOM 532 C C . GLU A 1 69 ? 0.55 6.375 2.988 1 96.5 69 GLU A C 1
ATOM 534 O O . GLU A 1 69 ? -0.131 7.383 3.184 1 96.5 69 GLU A O 1
ATOM 539 N N . GLY A 1 70 ? 1.604 6.367 2.252 1 95.81 70 GLY A N 1
ATOM 540 C CA . GLY A 1 70 ? 2.014 7.484 1.414 1 95.81 70 GLY A CA 1
ATOM 541 C C . GLY A 1 70 ? 2.268 7.086 -0.028 1 95.81 70 GLY A C 1
ATOM 542 O O . GLY A 1 70 ? 2.258 5.902 -0.361 1 95.81 70 GLY A O 1
ATOM 543 N N . ASP A 1 71 ? 2.535 8.062 -0.921 1 94.19 71 ASP A N 1
ATOM 544 C CA . ASP A 1 71 ? 2.732 7.738 -2.33 1 94.19 71 ASP A CA 1
ATOM 545 C C . ASP A 1 71 ? 4.184 7.969 -2.748 1 94.19 71 ASP A C 1
ATOM 547 O O . ASP A 1 71 ? 4.477 8.109 -3.938 1 94.19 71 ASP A O 1
ATOM 551 N N . SER A 1 72 ? 5.027 8.094 -1.821 1 94.88 72 SER A N 1
ATOM 552 C CA . SER A 1 72 ? 6.457 8.195 -2.08 1 94.88 72 SER A CA 1
ATOM 553 C C . SER A 1 72 ? 7.176 6.891 -1.741 1 94.88 72 SER A C 1
ATOM 555 O O . SER A 1 72 ? 7.422 6.602 -0.569 1 94.88 72 SER A O 1
ATOM 557 N N . LEU A 1 73 ? 7.547 6.184 -2.758 1 94.5 73 LEU A N 1
ATOM 558 C CA . LEU A 1 73 ? 8.242 4.914 -2.559 1 94.5 73 LEU A CA 1
ATOM 559 C C . LEU A 1 73 ? 9.586 5.133 -1.881 1 94.5 73 LEU A C 1
ATOM 561 O O . LEU A 1 73 ? 10.016 4.32 -1.059 1 94.5 73 LEU A O 1
ATOM 565 N N . GLY A 1 74 ? 10.266 6.246 -2.244 1 95.06 74 GLY A N 1
ATOM 566 C CA . GLY A 1 74 ? 11.539 6.566 -1.617 1 95.06 74 GLY A CA 1
ATOM 567 C C . GLY A 1 74 ? 11.438 6.742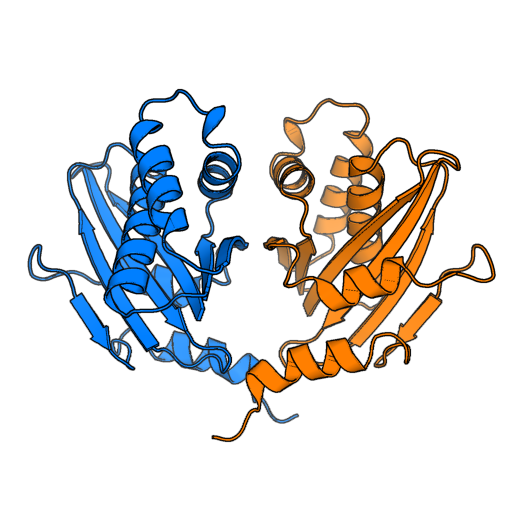 -0.114 1 95.06 74 GLY A C 1
ATOM 568 O O . GLY A 1 74 ? 12.266 6.223 0.634 1 95.06 74 GLY A O 1
ATOM 569 N N . VAL A 1 75 ? 10.43 7.395 0.309 1 97 75 VAL A N 1
ATOM 570 C CA . VAL A 1 75 ? 10.227 7.648 1.731 1 97 75 VAL A CA 1
ATOM 571 C C . VAL A 1 75 ? 9.914 6.34 2.453 1 97 75 VAL A C 1
ATOM 573 O O . VAL A 1 75 ? 10.508 6.039 3.488 1 97 75 VAL A O 1
ATOM 576 N N . VAL A 1 76 ? 9.031 5.562 1.902 1 96.69 76 VAL A N 1
ATOM 577 C CA . VAL A 1 76 ? 8.641 4.305 2.525 1 96.69 76 VAL A CA 1
ATOM 578 C C . VAL A 1 76 ? 9.844 3.365 2.602 1 96.69 76 VAL A C 1
ATOM 580 O O . VAL A 1 76 ? 10.047 2.693 3.613 1 96.69 76 VAL A O 1
ATOM 583 N N . THR A 1 77 ? 10.625 3.318 1.543 1 95.88 77 THR A N 1
ATOM 584 C CA . THR A 1 77 ? 11.82 2.473 1.51 1 95.88 77 THR A CA 1
ATOM 585 C C . THR A 1 77 ? 12.805 2.887 2.598 1 95.88 77 THR A C 1
ATOM 587 O O . THR A 1 77 ? 13.352 2.037 3.301 1 95.88 77 THR A O 1
ATOM 590 N N . LYS A 1 78 ? 13.008 4.156 2.723 1 96 78 LYS A N 1
ATOM 591 C CA . LYS A 1 78 ? 13.953 4.66 3.715 1 96 78 LYS A CA 1
ATOM 592 C C . LYS A 1 78 ? 13.43 4.434 5.133 1 96 78 LYS A C 1
ATOM 594 O O . LYS A 1 78 ? 14.211 4.207 6.059 1 96 78 LYS A O 1
ATOM 599 N N . LEU A 1 79 ? 12.133 4.5 5.309 1 96.06 79 LEU A N 1
ATOM 600 C CA . LEU A 1 79 ? 11.547 4.219 6.613 1 96.06 79 LEU A CA 1
ATOM 601 C C . LEU A 1 79 ? 11.781 2.766 7.012 1 96.06 79 LEU A C 1
ATOM 603 O O . LEU A 1 79 ? 12.102 2.479 8.164 1 96.06 79 LEU A O 1
ATOM 607 N N . LYS A 1 80 ? 11.625 1.875 6.051 1 92.62 80 LYS A N 1
ATOM 608 C CA . LYS A 1 80 ? 11.797 0.449 6.312 1 92.62 80 LYS A CA 1
ATOM 609 C C . LYS A 1 80 ? 13.266 0.092 6.5 1 92.62 80 LYS A C 1
ATOM 611 O O . LYS A 1 80 ? 13.594 -0.825 7.254 1 92.62 80 LYS A O 1
ATOM 616 N N . ASN A 1 81 ? 14.094 0.829 5.832 1 92.94 81 ASN A N 1
ATOM 617 C CA . ASN A 1 81 ? 15.531 0.6 5.914 1 92.94 81 ASN A CA 1
ATOM 618 C C . ASN A 1 81 ? 16.25 1.783 6.551 1 92.94 81 ASN A C 1
ATOM 620 O O . ASN A 1 81 ? 17.312 2.197 6.078 1 92.94 81 ASN A O 1
ATOM 624 N N . TRP A 1 82 ? 15.703 2.305 7.559 1 90.62 82 TRP A N 1
ATOM 625 C CA . TRP A 1 82 ? 16.156 3.58 8.109 1 90.62 82 TRP A CA 1
ATOM 626 C C . TRP A 1 82 ? 17.578 3.469 8.648 1 90.62 82 TRP A C 1
ATOM 628 O O . TRP A 1 82 ? 18.344 4.434 8.594 1 90.62 82 TRP A O 1
ATOM 638 N N . GLU A 1 83 ? 17.984 2.303 9.141 1 92 83 GLU A N 1
ATOM 639 C CA . GLU A 1 83 ? 19.312 2.127 9.734 1 92 83 GLU A CA 1
ATOM 640 C C . GLU A 1 83 ? 20.406 2.273 8.68 1 92 83 GLU A C 1
ATOM 642 O O . GLU A 1 83 ? 21.516 2.732 8.984 1 92 83 GLU A O 1
ATOM 647 N N . ALA A 1 84 ? 20.078 1.941 7.465 1 88.12 84 ALA A N 1
ATOM 648 C CA . ALA A 1 84 ? 21.047 1.952 6.379 1 88.12 84 ALA A CA 1
ATOM 649 C C . ALA A 1 84 ? 21.156 3.338 5.75 1 88.12 84 ALA A C 1
ATOM 651 O O . ALA A 1 84 ? 22.156 3.656 5.094 1 88.12 84 ALA A O 1
ATOM 652 N N . TYR A 1 85 ? 20.141 4.113 6.039 1 90.38 85 TYR A N 1
ATOM 653 C CA . TYR A 1 85 ? 20.141 5.438 5.426 1 90.38 85 TYR A CA 1
ATOM 654 C C . TYR A 1 85 ? 21 6.406 6.215 1 90.38 85 TYR A C 1
ATOM 656 O O . TYR A 1 85 ? 20.797 6.598 7.414 1 90.38 85 TYR A O 1
ATOM 664 N N . LYS A 1 86 ? 22.016 7.074 5.551 1 89.75 86 LYS A N 1
ATOM 665 C CA . LYS A 1 86 ? 22.969 7.969 6.215 1 89.75 86 LYS A CA 1
ATOM 666 C C . LYS A 1 86 ? 22.906 9.367 5.613 1 89.75 86 LYS A C 1
ATOM 668 O O . LYS A 1 86 ? 23.844 10.156 5.773 1 89.75 86 LYS A O 1
ATOM 673 N N . GLY A 1 87 ? 21.891 9.703 4.988 1 92.44 87 GLY A N 1
ATOM 674 C CA . GLY A 1 87 ? 21.781 11.016 4.363 1 92.44 87 GLY A CA 1
ATOM 675 C C . GLY A 1 87 ? 21.297 12.094 5.32 1 92.44 87 GLY A C 1
ATOM 676 O O . GLY A 1 87 ? 21.203 11.859 6.527 1 92.44 87 GLY A O 1
ATOM 677 N N . PHE A 1 88 ? 21.062 13.32 4.812 1 93.75 88 PHE A N 1
ATOM 678 C CA . PHE A 1 88 ? 20.781 14.508 5.605 1 93.75 88 PHE A CA 1
ATOM 679 C C . PHE A 1 88 ? 19.484 14.359 6.395 1 93.75 88 PHE A C 1
ATOM 681 O O . PHE A 1 88 ? 19.328 14.977 7.449 1 93.75 88 PHE A O 1
ATOM 688 N N . LEU A 1 89 ? 18.625 13.43 5.949 1 96.44 89 LEU A N 1
ATOM 689 C CA . LEU A 1 89 ? 17.328 13.266 6.625 1 96.44 89 LEU A CA 1
ATOM 690 C C . LEU A 1 89 ? 17.375 12.094 7.598 1 96.44 89 LEU A C 1
ATOM 692 O O . LEU A 1 89 ? 16.328 11.656 8.086 1 96.44 89 LEU A O 1
ATOM 696 N N . SER A 1 90 ? 18.531 11.539 7.895 1 96.56 90 SER A N 1
ATOM 697 C CA . SER A 1 90 ? 18.672 10.344 8.711 1 96.56 90 SER A CA 1
ATOM 698 C C . SER A 1 90 ? 18.047 10.539 10.094 1 96.56 90 SER A C 1
ATOM 700 O O . SER A 1 90 ? 17.391 9.633 10.617 1 96.56 90 SER A O 1
ATOM 702 N N . THR A 1 91 ? 18.297 11.664 10.695 1 96.88 91 THR A N 1
ATOM 703 C CA . THR A 1 91 ? 17.75 11.945 12.016 1 96.88 91 THR A CA 1
ATOM 704 C C . THR A 1 91 ? 16.219 11.945 11.984 1 96.88 91 THR A C 1
ATOM 706 O O . THR A 1 91 ? 15.57 11.445 12.906 1 96.88 91 THR A O 1
ATOM 709 N N . LEU A 1 92 ? 15.656 12.539 10.969 1 97.5 92 LEU A N 1
ATOM 710 C CA . LEU A 1 92 ? 14.211 12.578 10.812 1 97.5 92 LEU A CA 1
ATOM 711 C C . LEU A 1 92 ? 13.633 11.172 10.727 1 97.5 92 LEU A C 1
ATOM 713 O O . LEU A 1 92 ? 12.664 10.844 11.414 1 97.5 92 LEU A O 1
ATOM 717 N N . TYR A 1 93 ? 14.188 10.328 9.898 1 97.5 93 TYR A N 1
ATOM 718 C CA . TYR A 1 93 ? 13.719 8.953 9.75 1 97.5 93 TYR A CA 1
ATOM 719 C C . TYR A 1 93 ? 13.867 8.188 11.055 1 97.5 93 TYR A C 1
ATOM 721 O O . TYR A 1 93 ? 13.016 7.367 11.398 1 97.5 93 TYR A O 1
ATOM 729 N N . ARG A 1 94 ? 14.906 8.438 11.742 1 96.12 94 ARG A N 1
ATOM 730 C CA . ARG A 1 94 ? 15.086 7.824 13.055 1 96.12 94 ARG A CA 1
ATOM 731 C C . ARG A 1 94 ? 13.984 8.258 14.016 1 96.12 94 ARG A C 1
ATOM 733 O O . ARG A 1 94 ? 13.461 7.441 14.781 1 96.12 94 ARG A O 1
ATOM 740 N N . ASN A 1 95 ? 13.734 9.508 14.008 1 96 95 ASN A N 1
ATOM 741 C CA . ASN A 1 95 ? 12.672 10.031 14.867 1 96 95 ASN A CA 1
ATOM 742 C C . ASN A 1 95 ? 11.328 9.383 14.547 1 96 95 ASN A C 1
ATOM 744 O O . ASN A 1 95 ? 10.57 9.031 15.453 1 96 95 ASN A O 1
ATOM 748 N N . ILE A 1 96 ? 11.016 9.258 13.289 1 97.56 96 ILE A N 1
ATOM 749 C CA . ILE A 1 96 ? 9.773 8.625 12.859 1 97.56 96 ILE A CA 1
ATOM 750 C C . ILE A 1 96 ? 9.711 7.195 13.383 1 97.56 96 ILE A C 1
ATOM 752 O O . ILE A 1 96 ? 8.688 6.766 13.922 1 97.56 96 ILE A O 1
ATOM 756 N N . GLN A 1 97 ? 10.789 6.523 13.25 1 95.31 97 GLN A N 1
ATOM 757 C CA . GLN A 1 97 ? 10.852 5.145 13.711 1 95.31 97 GLN A CA 1
ATOM 758 C C . GLN A 1 97 ? 10.664 5.066 15.227 1 95.31 97 GLN A C 1
ATOM 760 O O . GLN A 1 97 ? 9.977 4.168 15.727 1 95.31 97 GLN A O 1
ATOM 765 N N . ARG A 1 98 ? 11.281 5.949 15.93 1 95.19 98 ARG A N 1
ATOM 766 C CA . ARG A 1 98 ? 11.148 5.988 17.391 1 95.19 98 ARG A CA 1
ATOM 767 C C . ARG A 1 98 ? 9.695 6.227 17.797 1 95.19 98 ARG A C 1
ATOM 769 O O . ARG A 1 98 ? 9.211 5.613 18.75 1 95.19 98 ARG A O 1
ATOM 776 N N . ARG A 1 99 ? 9.062 7.074 17.078 1 94.88 99 ARG A N 1
ATOM 777 C CA . ARG A 1 99 ? 7.652 7.336 17.359 1 94.88 99 ARG A CA 1
ATOM 778 C C . ARG A 1 99 ? 6.809 6.09 17.125 1 94.88 99 ARG A C 1
ATOM 780 O O . ARG A 1 99 ? 5.785 5.887 17.781 1 94.88 99 ARG A O 1
ATOM 787 N N . GLY A 1 100 ? 7.234 5.305 16.156 1 93.12 100 GLY A N 1
ATOM 788 C CA . GLY A 1 100 ? 6.547 4.066 15.828 1 93.12 100 GLY A CA 1
ATOM 789 C C . GLY A 1 100 ? 6.477 3.094 17 1 93.12 100 GLY A C 1
ATOM 790 O O . GLY A 1 100 ? 5.531 2.314 17.109 1 93.12 100 GLY A O 1
ATOM 791 N N . ASN A 1 101 ? 7.375 3.193 17.906 1 91.19 101 ASN A N 1
ATOM 792 C CA . ASN A 1 101 ? 7.461 2.289 19.047 1 91.19 101 ASN A CA 1
ATOM 793 C C . ASN A 1 101 ? 6.293 2.482 20.016 1 91.19 101 ASN A C 1
ATOM 795 O O . ASN A 1 101 ? 6.027 1.626 20.859 1 91.19 101 ASN A O 1
ATOM 799 N N . SER A 1 102 ? 5.617 3.551 19.891 1 92 102 SER A N 1
ATOM 800 C CA . SER A 1 102 ? 4.512 3.85 20.797 1 92 102 SER A CA 1
ATOM 801 C C . SER A 1 102 ? 3.223 3.174 20.328 1 92 102 SER A C 1
ATOM 803 O O . SER A 1 102 ? 2.211 3.215 21.031 1 92 102 SER A O 1
ATOM 805 N N . PHE A 1 103 ? 3.248 2.564 19.25 1 96.56 103 PHE A N 1
ATOM 806 C CA . PHE A 1 103 ? 2.066 1.919 18.688 1 96.56 103 PHE A CA 1
ATOM 807 C C . PHE A 1 103 ? 2.109 0.413 18.922 1 96.56 103 PHE A C 1
ATOM 809 O O . PHE A 1 103 ? 3.188 -0.186 18.938 1 96.56 103 PHE A O 1
ATOM 816 N N . ASP A 1 104 ? 0.952 -0.207 19.141 1 95.81 104 ASP A N 1
ATOM 817 C CA . ASP A 1 104 ? 0.843 -1.661 19.203 1 95.81 104 ASP A CA 1
ATOM 818 C C . ASP A 1 104 ? 1.097 -2.293 17.844 1 95.81 104 ASP A C 1
ATOM 820 O O . ASP A 1 104 ? 1.562 -3.432 17.75 1 95.81 104 ASP A O 1
ATOM 824 N N . TYR A 1 105 ? 0.75 -1.569 16.906 1 94 105 TYR A N 1
ATOM 825 C CA . TYR A 1 105 ? 0.936 -1.99 15.523 1 94 105 TYR A CA 1
ATOM 826 C C . TYR A 1 105 ? 1.161 -0.788 14.617 1 94 105 TYR A C 1
ATOM 828 O O . TYR A 1 105 ? 0.44 0.209 14.703 1 94 105 TYR A O 1
ATOM 836 N N . LEU A 1 106 ? 2.178 -0.832 13.82 1 95.31 106 LEU A N 1
ATOM 837 C CA . LEU A 1 106 ? 2.496 0.205 12.844 1 95.31 106 LEU A CA 1
ATOM 838 C C . LEU A 1 106 ? 2.99 -0.41 11.539 1 95.31 106 LEU A C 1
ATOM 840 O O . LEU A 1 106 ? 3.877 -1.267 11.547 1 95.31 106 LEU A O 1
ATOM 844 N N . CYS A 1 107 ? 2.35 -0.013 10.445 1 94.19 107 CYS A N 1
ATOM 845 C CA . CYS A 1 107 ? 2.766 -0.436 9.117 1 94.19 107 CYS A CA 1
ATOM 846 C C . CYS A 1 107 ? 2.891 0.759 8.18 1 94.19 107 CYS A C 1
ATOM 848 O O . CYS A 1 107 ? 1.942 1.527 8.016 1 94.19 107 CYS A O 1
ATOM 850 N N . PHE A 1 108 ? 4.098 0.935 7.648 1 95.94 108 PHE A N 1
ATOM 851 C CA . PHE A 1 108 ? 4.254 1.891 6.559 1 95.94 108 PHE A CA 1
ATOM 852 C C . PHE A 1 108 ? 3.953 1.235 5.215 1 95.94 108 PHE A C 1
ATOM 854 O O . PHE A 1 108 ? 4.512 0.184 4.891 1 95.94 108 PHE A O 1
ATOM 861 N N . SER A 1 109 ? 3.104 1.858 4.492 1 95.25 109 SER A N 1
ATOM 862 C CA . SER A 1 109 ? 2.721 1.285 3.205 1 95.25 109 SER A CA 1
ATOM 863 C C . SER A 1 109 ? 2.838 2.312 2.084 1 95.25 109 SER A C 1
ATOM 865 O O . SER A 1 109 ? 2.99 3.508 2.344 1 95.25 109 SER A O 1
ATOM 867 N N . TYR A 1 110 ? 2.914 1.8 0.811 1 95.88 110 TYR A N 1
ATOM 868 C CA . TYR A 1 110 ? 3.053 2.613 -0.393 1 95.88 110 TYR A CA 1
ATOM 869 C C . TYR A 1 110 ? 1.902 2.355 -1.359 1 95.88 110 TYR A C 1
ATOM 871 O O . TYR A 1 110 ? 1.577 1.203 -1.654 1 95.88 110 TYR A O 1
ATOM 879 N N . ALA A 1 111 ? 1.27 3.393 -1.701 1 90.62 111 ALA A N 1
ATOM 880 C CA . ALA A 1 111 ? 0.234 3.309 -2.729 1 90.62 111 ALA A CA 1
ATOM 881 C C . ALA A 1 111 ? 0.446 4.363 -3.809 1 90.62 111 ALA A C 1
ATOM 883 O O . ALA A 1 111 ? 1.073 5.398 -3.562 1 90.62 111 ALA A O 1
ATOM 884 N N . CYS A 1 112 ? -0.131 4.066 -4.992 1 88.25 112 CYS A N 1
ATOM 885 C CA . CYS A 1 112 ? -0.022 5.023 -6.086 1 88.25 112 CYS A CA 1
ATOM 886 C C . CYS A 1 112 ? -0.861 6.266 -5.812 1 88.25 112 CYS A C 1
ATOM 888 O O . CYS A 1 112 ? -1.853 6.203 -5.082 1 88.25 112 CYS A O 1
ATOM 890 N N . ARG A 1 113 ? -0.56 7.289 -6.508 1 79.5 113 ARG A N 1
ATOM 891 C CA . ARG A 1 113 ? -1.086 8.625 -6.242 1 79.5 113 ARG A CA 1
ATOM 892 C C . ARG A 1 113 ? -2.604 8.656 -6.395 1 79.5 113 ARG A C 1
ATOM 894 O O . ARG A 1 113 ? -3.289 9.391 -5.684 1 79.5 113 ARG A O 1
ATOM 901 N N . GLU A 1 114 ? -3.102 7.879 -7.258 1 77.94 114 GLU A N 1
ATOM 902 C CA . GLU A 1 114 ? -4.535 7.895 -7.539 1 77.94 114 GLU A CA 1
ATOM 903 C C . GLU A 1 114 ? -5.344 7.527 -6.297 1 77.94 114 GLU A C 1
ATOM 905 O O . GLU A 1 114 ? -6.52 7.883 -6.191 1 77.94 114 GLU A O 1
ATOM 910 N N . LYS A 1 115 ? -4.781 6.922 -5.254 1 75.25 115 LYS A N 1
ATOM 911 C CA . LYS A 1 115 ? -5.473 6.469 -4.051 1 75.25 115 LYS A CA 1
ATOM 912 C C . LYS A 1 115 ? -5.27 7.445 -2.896 1 75.25 115 LYS A C 1
ATOM 914 O O . LYS A 1 115 ? -5.711 7.188 -1.772 1 75.25 115 LYS A O 1
ATOM 919 N N . ASN A 1 116 ? -4.715 8.539 -3.207 1 86.69 116 ASN A N 1
ATOM 920 C CA . ASN A 1 116 ? -4.34 9.484 -2.16 1 86.69 116 ASN A CA 1
ATOM 921 C C . ASN A 1 116 ? -5.016 10.844 -2.361 1 86.69 116 ASN A C 1
ATOM 923 O O . ASN A 1 116 ? -4.469 11.875 -1.973 1 86.69 116 ASN A O 1
ATOM 927 N N . GLY A 1 117 ? -6.156 10.742 -2.916 1 89.38 117 GLY A N 1
ATOM 928 C CA . GLY A 1 117 ? -6.816 11.953 -3.387 1 89.38 117 GLY A CA 1
ATOM 929 C C . GLY A 1 117 ? -7.156 12.922 -2.27 1 89.38 117 GLY A C 1
ATOM 930 O O . GLY A 1 117 ? -6.93 14.125 -2.396 1 89.38 117 GLY A O 1
ATOM 931 N N . VAL A 1 118 ? -7.695 12.445 -1.209 1 93.12 118 VAL A N 1
ATOM 932 C CA . VAL A 1 118 ? -8.125 13.312 -0.114 1 93.12 118 VAL A CA 1
ATOM 933 C C . VAL A 1 118 ? -6.91 13.984 0.516 1 93.12 118 VAL A C 1
ATOM 935 O O . VAL A 1 118 ? -6.891 15.211 0.681 1 93.12 118 VAL A O 1
ATOM 938 N N . ALA A 1 119 ? -5.887 13.25 0.878 1 96 119 ALA A N 1
ATOM 939 C CA . ALA A 1 119 ? -4.668 13.812 1.453 1 96 119 ALA A CA 1
ATOM 940 C C . ALA A 1 119 ? -4.039 14.836 0.512 1 96 119 ALA A C 1
ATOM 942 O O . ALA A 1 119 ? -3.582 15.891 0.951 1 96 119 ALA A O 1
ATOM 943 N N . HIS A 1 120 ? -4.031 14.477 -0.768 1 94.81 120 HIS A N 1
ATOM 944 C CA . HIS A 1 120 ? -3.494 15.391 -1.771 1 94.81 120 HIS A CA 1
ATOM 945 C C . HIS A 1 120 ? -4.266 16.703 -1.781 1 94.81 120 HIS A C 1
ATOM 947 O O . HIS A 1 120 ? -3.664 17.781 -1.812 1 94.81 120 HIS A O 1
ATOM 953 N N . ALA A 1 121 ? -5.59 16.578 -1.775 1 94.81 121 ALA A N 1
ATOM 954 C CA . ALA A 1 121 ? -6.438 17.766 -1.798 1 94.81 121 ALA A CA 1
ATOM 955 C C . ALA A 1 121 ? -6.203 18.625 -0.562 1 94.81 121 ALA A C 1
ATOM 957 O O . ALA A 1 121 ? -6.234 19.859 -0.642 1 94.81 121 ALA A O 1
ATOM 958 N N . LEU A 1 122 ? -5.98 18.031 0.509 1 96.31 122 LEU A N 1
ATOM 959 C CA . LEU A 1 122 ? -5.75 18.75 1.758 1 96.31 122 LEU A CA 1
ATOM 960 C C . LEU A 1 122 ? -4.469 19.578 1.681 1 96.31 122 LEU A C 1
ATOM 962 O O . LEU A 1 122 ? -4.371 20.641 2.295 1 96.31 122 LEU A O 1
ATOM 966 N N . THR A 1 123 ? -3.439 19.078 0.936 1 95.94 123 THR A N 1
ATOM 967 C CA . THR A 1 123 ? -2.188 19.828 0.809 1 95.94 123 THR A CA 1
ATOM 968 C C . THR A 1 123 ? -2.41 21.141 0.068 1 95.94 123 THR A C 1
ATOM 970 O O . THR A 1 123 ? -1.569 22.047 0.121 1 95.94 123 THR A O 1
ATOM 973 N N . ARG A 1 124 ? -3.504 21.172 -0.609 1 93.38 124 ARG A N 1
ATOM 974 C CA . ARG A 1 124 ? -3.762 22.312 -1.478 1 93.38 124 ARG A CA 1
ATOM 975 C C . ARG A 1 124 ? -4.602 23.375 -0.762 1 93.38 124 ARG A C 1
ATOM 977 O O . ARG A 1 124 ? -4.879 24.438 -1.319 1 93.38 124 ARG A O 1
ATOM 984 N N . ILE A 1 125 ? -5.02 23.109 0.411 1 91 125 ILE A N 1
ATOM 985 C CA . ILE A 1 125 ? -5.77 24.078 1.2 1 91 125 ILE A CA 1
ATOM 986 C C . ILE A 1 125 ? -4.836 25.188 1.682 1 91 125 ILE A C 1
ATOM 988 O O . ILE A 1 125 ? -3.771 24.906 2.238 1 91 125 ILE A O 1
ATOM 992 N N . THR A 1 126 ? -5.238 26.344 1.375 1 84 126 THR A N 1
ATOM 993 C CA . THR A 1 126 ? -4.477 27.5 1.84 1 84 126 THR A CA 1
ATOM 994 C C . THR A 1 126 ? -4.77 27.781 3.311 1 84 126 THR A C 1
ATOM 996 O O . THR A 1 126 ? -5.922 27.984 3.691 1 84 126 THR A O 1
ATOM 999 N N . LEU A 1 127 ? -3.705 27.766 4.062 1 85.25 127 LEU A N 1
ATOM 1000 C CA . LEU A 1 127 ? -3.842 28.047 5.484 1 85.25 127 LEU A CA 1
ATOM 1001 C C . LEU A 1 127 ? -3.709 29.547 5.746 1 85.25 127 LEU A C 1
ATOM 1003 O O . LEU A 1 127 ? -2.781 30.188 5.25 1 85.25 127 LEU A O 1
ATOM 1007 N N . PRO A 1 128 ? -4.73 30.109 6.453 1 81.56 128 PRO A N 1
ATOM 1008 C CA . PRO A 1 128 ? -4.703 31.547 6.742 1 81.56 128 PRO A CA 1
ATOM 1009 C C . PRO A 1 128 ? -3.551 31.938 7.668 1 81.56 128 PRO A C 1
ATOM 1011 O O . PRO A 1 128 ? -3.162 33.094 7.711 1 81.56 128 PRO A O 1
ATOM 1014 N N . SER A 1 129 ? -3.061 31.125 8.461 1 86.5 129 SER A N 1
ATOM 1015 C CA . SER A 1 129 ? -1.958 31.297 9.398 1 86.5 129 SER A CA 1
ATOM 1016 C C . SER A 1 129 ? -1.081 30.047 9.461 1 86.5 129 SER A C 1
ATOM 1018 O O . SER A 1 129 ? -1.307 29.094 8.719 1 86.5 129 SER A O 1
ATOM 1020 N N . ASP A 1 130 ? -0.046 30.109 10.281 1 89.75 130 ASP A N 1
ATOM 1021 C CA . ASP A 1 130 ? 0.852 28.969 10.445 1 89.75 130 ASP A CA 1
ATOM 1022 C C . ASP A 1 130 ? 0.232 27.906 11.344 1 89.75 130 ASP A C 1
ATOM 1024 O O . ASP A 1 130 ? 0.832 26.844 11.578 1 89.75 130 ASP A O 1
ATOM 1028 N N . GLU A 1 131 ? -0.957 28.266 11.703 1 91.31 131 GLU A N 1
ATOM 1029 C CA . GLU A 1 131 ? -1.642 27.297 12.562 1 91.31 131 GLU A CA 1
ATOM 1030 C C . GLU A 1 131 ? -2.227 26.156 11.758 1 91.31 131 GLU A C 1
ATOM 1032 O O . GLU A 1 131 ? -2.752 26.359 10.656 1 91.31 131 GLU A O 1
ATOM 1037 N N . PRO A 1 132 ? -2.092 25.016 12.273 1 94.62 132 PRO A N 1
ATOM 1038 C CA . PRO A 1 132 ? -2.676 23.859 11.57 1 94.62 132 PRO A CA 1
ATOM 1039 C C . PRO A 1 132 ? -4.203 23.906 11.539 1 94.62 132 PRO A C 1
ATOM 1041 O O . PRO A 1 132 ? -4.82 24.562 12.383 1 94.62 132 PRO A O 1
ATOM 1044 N N . MET A 1 133 ? -4.754 23.312 10.531 1 94.88 133 MET A N 1
ATOM 1045 C CA . MET A 1 133 ? -6.191 23.062 10.5 1 94.88 133 MET A CA 1
ATOM 1046 C C . MET A 1 133 ? -6.488 21.578 10.695 1 94.88 133 MET A C 1
ATOM 1048 O O . MET A 1 133 ? -5.926 20.734 10 1 94.88 133 MET A O 1
ATOM 1052 N N . VAL A 1 134 ? -7.312 21.359 11.664 1 95.5 134 VAL A N 1
ATOM 1053 C CA . VAL A 1 134 ? -7.668 19.984 12.008 1 95.5 134 VAL A CA 1
ATOM 1054 C C . VAL A 1 134 ? -9.188 19.828 12.047 1 95.5 134 VAL A C 1
ATOM 1056 O O . VAL A 1 134 ? -9.875 20.625 12.68 1 95.5 134 VAL A O 1
ATOM 1059 N N . TRP A 1 135 ? -9.758 18.875 11.383 1 95.31 135 TRP A N 1
ATOM 1060 C CA . TRP A 1 135 ? -11.172 18.531 11.383 1 95.31 135 TRP A CA 1
ATOM 1061 C C . TRP A 1 135 ? -11.398 17.172 12.031 1 95.31 135 TRP A C 1
ATOM 1063 O O . TRP A 1 135 ? -10.867 16.156 11.562 1 95.31 135 TRP A O 1
ATOM 1073 N N . ILE A 1 136 ? -12.18 17.109 13.023 1 94.69 136 ILE A N 1
ATOM 1074 C CA . ILE A 1 136 ? -12.445 15.867 13.75 1 94.69 136 ILE A CA 1
ATOM 1075 C C . ILE A 1 136 ? -13.781 15.289 13.297 1 94.69 136 ILE A C 1
ATOM 1077 O O . ILE A 1 136 ? -14.812 15.961 13.375 1 94.69 136 ILE A O 1
ATOM 1081 N N . GLU A 1 137 ? -13.773 14.094 12.867 1 92.25 137 GLU A N 1
ATOM 1082 C CA . GLU A 1 137 ? -14.953 13.344 12.422 1 92.25 137 GLU A CA 1
ATOM 1083 C C . GLU A 1 137 ? -15.664 14.07 11.281 1 92.25 137 GLU A C 1
ATOM 1085 O O . GLU A 1 137 ? -16.891 14.023 11.188 1 92.25 137 GLU A O 1
ATOM 1090 N N . GLU A 1 138 ? -14.914 14.867 10.594 1 91.06 138 GLU A N 1
ATOM 1091 C CA . GLU A 1 138 ? -15.383 15.594 9.414 1 91.06 138 GLU A CA 1
ATOM 1092 C C . GLU A 1 138 ? -14.219 15.938 8.484 1 91.06 138 GLU A C 1
ATOM 1094 O O . GLU A 1 138 ? -13.078 15.578 8.75 1 91.06 138 GLU A O 1
ATOM 1099 N N . ALA A 1 139 ? -14.586 16.484 7.336 1 91.75 139 ALA A N 1
ATOM 1100 C CA . ALA A 1 139 ? -13.617 16.969 6.355 1 91.75 139 ALA A CA 1
ATOM 1101 C C . ALA A 1 139 ? -14.031 18.328 5.793 1 91.75 139 ALA A C 1
ATOM 1103 O O . ALA A 1 139 ? -15.219 18.672 5.801 1 91.75 139 ALA A O 1
ATOM 1104 N N . PRO A 1 140 ? -13.039 19.094 5.469 1 92.5 140 PRO A N 1
ATOM 1105 C CA . PRO A 1 140 ? -13.438 20.359 4.852 1 92.5 140 PRO A CA 1
ATOM 1106 C C . PRO A 1 140 ? -14.242 20.156 3.57 1 92.5 140 PRO A C 1
ATOM 1108 O O . PRO A 1 140 ? -14.07 19.156 2.871 1 92.5 140 PRO A O 1
ATOM 1111 N N . GLN A 1 141 ? -15.062 21.109 3.316 1 90.19 141 GLN A N 1
ATOM 1112 C CA . GLN A 1 141 ? -15.984 21.031 2.186 1 90.19 141 GLN A CA 1
ATOM 1113 C C . GLN A 1 141 ? -15.234 20.766 0.883 1 90.19 141 GLN A C 1
ATOM 1115 O O . GLN A 1 141 ? -15.727 20.047 0.011 1 90.19 141 GLN A O 1
ATOM 1120 N N . LEU A 1 142 ? -14.102 21.281 0.763 1 89.5 142 LEU A N 1
ATOM 1121 C CA . LEU A 1 142 ? -13.312 21.219 -0.46 1 89.5 142 LEU A CA 1
ATOM 1122 C C . LEU A 1 142 ? -12.977 19.781 -0.822 1 89.5 142 LEU A C 1
ATOM 1124 O O . LEU A 1 142 ? -12.781 19.453 -1.997 1 89.5 142 LEU A O 1
ATOM 1128 N N . VAL A 1 143 ? -13.008 18.891 0.173 1 91.56 143 VAL A N 1
ATOM 1129 C CA . VAL A 1 143 ? -12.555 17.547 -0.15 1 91.56 143 VAL A CA 1
ATOM 1130 C C . VAL A 1 143 ? -13.711 16.562 0.012 1 91.56 143 VAL A C 1
ATOM 1132 O O . VAL A 1 143 ? -13.523 15.344 -0.128 1 91.56 143 VAL A O 1
ATOM 1135 N N . LEU A 1 144 ? -14.898 16.984 0.23 1 89.75 144 LEU A N 1
ATOM 1136 C CA . LEU A 1 144 ? -16.031 16.125 0.528 1 89.75 144 LEU A CA 1
ATOM 1137 C C . LEU A 1 144 ? -16.375 15.242 -0.665 1 89.75 144 LEU A C 1
ATOM 1139 O O . LEU A 1 144 ? -16.766 14.086 -0.493 1 89.75 144 LEU A O 1
ATOM 1143 N N . HIS A 1 145 ? -16.266 15.859 -1.832 1 89.56 145 HIS A N 1
ATOM 1144 C CA . HIS A 1 145 ? -16.562 15.07 -3.023 1 89.56 145 HIS A CA 1
ATOM 1145 C C . HIS A 1 145 ? -15.594 13.898 -3.162 1 89.56 145 HIS A C 1
ATOM 1147 O O . HIS A 1 145 ? -15.984 12.812 -3.605 1 89.56 145 HIS A O 1
ATOM 1153 N N . LEU A 1 146 ? -14.383 14.039 -2.744 1 88.62 146 LEU A N 1
ATOM 1154 C CA . LEU A 1 146 ? -13.383 12.977 -2.783 1 88.62 146 LEU A CA 1
ATOM 1155 C C . LEU A 1 146 ? -13.672 11.922 -1.724 1 88.6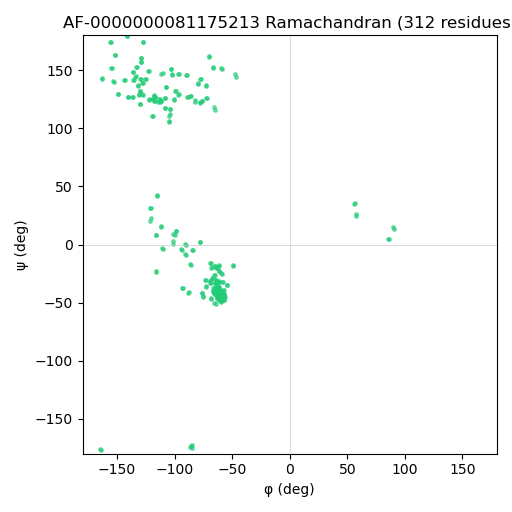2 146 LEU A C 1
ATOM 1157 O O . LEU A 1 146 ? -13.523 10.727 -1.976 1 88.62 146 LEU A O 1
ATOM 1161 N N . VAL A 1 147 ? -14.141 12.383 -0.634 1 86.94 147 VAL A N 1
ATOM 1162 C CA . VAL A 1 147 ? -14.469 11.492 0.474 1 86.94 147 VAL A CA 1
ATOM 1163 C C . VAL A 1 147 ? -15.602 10.555 0.068 1 86.94 147 VAL A C 1
ATOM 1165 O O . VAL A 1 147 ? -15.547 9.352 0.325 1 86.94 147 VAL A O 1
ATOM 1168 N N . ARG A 1 148 ? -16.594 11.062 -0.568 1 82.81 148 ARG A N 1
ATOM 1169 C CA . ARG A 1 148 ? -17.766 10.297 -1.013 1 82.81 148 ARG A CA 1
ATOM 1170 C C . ARG A 1 148 ? -17.359 9.258 -2.055 1 82.81 148 ARG A C 1
ATOM 1172 O O . ARG A 1 148 ? -17.875 8.141 -2.059 1 82.81 148 ARG A O 1
ATOM 1179 N N . ARG A 1 149 ? -16.469 9.672 -2.883 1 78.44 149 ARG A N 1
ATOM 1180 C CA . ARG A 1 149 ? -15.984 8.773 -3.922 1 78.44 149 ARG A CA 1
ATOM 1181 C C . ARG A 1 149 ? -15.281 7.562 -3.312 1 78.44 149 ARG A C 1
ATOM 1183 O O . ARG A 1 149 ? -15.438 6.438 -3.789 1 78.44 149 ARG A O 1
ATOM 1190 N N . ASP A 1 150 ? -14.5 7.852 -2.295 1 74.31 150 ASP A N 1
ATOM 1191 C CA . ASP A 1 150 ? -13.766 6.785 -1.625 1 74.31 150 ASP A CA 1
ATOM 1192 C C . ASP A 1 150 ? -14.719 5.793 -0.96 1 74.31 150 ASP A C 1
ATOM 1194 O O . ASP A 1 150 ? -14.445 4.59 -0.935 1 74.31 150 ASP A O 1
ATOM 1198 N N . LEU A 1 151 ? -15.805 6.277 -0.391 1 65.44 151 LEU A N 1
ATOM 1199 C CA . LEU A 1 151 ? -16.766 5.441 0.325 1 65.44 151 LEU A CA 1
ATOM 1200 C C . LEU A 1 151 ? -17.625 4.652 -0.65 1 65.44 151 LEU A C 1
ATOM 1202 O O . LEU A 1 151 ? -18.016 3.512 -0.367 1 65.44 151 LEU A O 1
ATOM 1206 N N . SER A 1 152 ? -18.125 5.344 -1.743 1 56.19 152 SER A N 1
ATOM 1207 C CA . SER A 1 152 ? -18.984 4.703 -2.73 1 56.19 152 SER A CA 1
ATOM 1208 C C . SER A 1 152 ? -18.297 3.498 -3.363 1 56.19 152 SER A C 1
ATOM 1210 O O . SER A 1 152 ? -18.969 2.576 -3.838 1 56.19 152 SER A O 1
ATOM 1212 N N . GLY A 1 153 ? -17.141 3.428 -3.668 1 48.47 153 GLY A N 1
ATOM 1213 C CA . GLY A 1 153 ? -16.531 2.191 -4.129 1 48.47 153 GLY A CA 1
ATOM 1214 C C . GLY A 1 153 ? -16.828 1.007 -3.227 1 48.47 153 GLY A C 1
ATOM 1215 O O . GLY A 1 153 ? -16.766 -0.144 -3.664 1 48.47 153 GLY A O 1
ATOM 1216 N N . CYS A 1 154 ? -17.266 1.239 -1.969 1 39.5 154 CYS A N 1
ATOM 1217 C CA . CYS A 1 154 ? -17.75 0.168 -1.105 1 39.5 154 CYS A CA 1
ATOM 1218 C C . CYS A 1 154 ? -19.234 -0.07 -1.315 1 39.5 154 CYS A C 1
ATOM 1220 O O . CYS A 1 154 ? -19.719 -1.198 -1.188 1 39.5 154 CYS A O 1
ATOM 1222 N N . ASN A 1 155 ? -20.219 0.828 -1.485 1 32.16 155 ASN A N 1
ATOM 1223 C CA . ASN A 1 155 ? -21.672 0.764 -1.475 1 32.16 155 ASN A CA 1
ATOM 1224 C C . ASN A 1 155 ? -22.25 0.759 -2.889 1 32.16 155 ASN A C 1
ATOM 1226 O O . ASN A 1 155 ? -23.422 1.078 -3.092 1 32.16 155 ASN A O 1
ATOM 1230 N N . GLN A 1 156 ? -21.594 0.799 -3.938 1 29.92 156 GLN A N 1
ATOM 1231 C CA . GLN A 1 156 ? -22.516 0.965 -5.055 1 29.92 156 GLN A CA 1
ATOM 1232 C C . GLN A 1 156 ? -23.406 -0.259 -5.211 1 29.92 156 GLN A C 1
ATOM 1234 O O . GLN A 1 156 ? -22.938 -1.393 -5.215 1 29.92 156 GLN A O 1
ATOM 1239 N N . PRO A 1 157 ? -24.766 -0.102 -5.066 1 24.67 157 PRO A N 1
ATOM 1240 C CA . PRO A 1 157 ? -25.641 -1.147 -5.613 1 24.67 157 PRO A CA 1
ATOM 1241 C C . PRO A 1 157 ? -25.266 -1.535 -7.043 1 24.67 157 PRO A C 1
ATOM 1243 O O . PRO A 1 157 ? -24.688 -0.727 -7.773 1 24.67 157 PRO A O 1
ATOM 1246 N N . PRO A 1 158 ? -25.469 -2.904 -7.398 1 22.3 158 PRO A N 1
ATOM 1247 C CA . PRO A 1 158 ? -25.469 -3.076 -8.852 1 22.3 158 PRO A CA 1
ATOM 1248 C C . PRO A 1 158 ? -26.328 -2.041 -9.57 1 22.3 158 PRO A C 1
ATOM 1250 O O . PRO A 1 158 ? -27.312 -1.55 -9.008 1 22.3 158 PRO A O 1
ATOM 1253 N N . MET B 1 1 ? -9.68 -2.98 -10.141 1 94.19 1 MET B N 1
ATOM 1254 C CA . MET B 1 1 ? -9.5 -4.254 -9.445 1 94.19 1 MET B CA 1
ATOM 1255 C C . MET B 1 1 ? -8.266 -4.215 -8.555 1 94.19 1 MET B C 1
ATOM 1257 O O . MET B 1 1 ? -7.23 -3.672 -8.938 1 94.19 1 MET B O 1
ATOM 1261 N N . LYS B 1 2 ? -8.453 -4.691 -7.387 1 94 2 LYS B N 1
ATOM 1262 C CA . LYS B 1 2 ? -7.32 -4.859 -6.48 1 94 2 LYS B CA 1
ATOM 1263 C C . LYS B 1 2 ? -6.797 -6.293 -6.516 1 94 2 LYS B C 1
ATOM 1265 O O . LYS B 1 2 ? -7.566 -7.246 -6.383 1 94 2 LYS B O 1
ATOM 1270 N N . ILE B 1 3 ? -5.547 -6.41 -6.703 1 97.19 3 ILE B N 1
ATOM 1271 C CA . ILE B 1 3 ? -4.898 -7.715 -6.758 1 97.19 3 ILE B CA 1
ATOM 1272 C C . ILE B 1 3 ? -3.895 -7.844 -5.617 1 97.19 3 ILE B C 1
ATOM 1274 O O . ILE B 1 3 ? -2.998 -7.012 -5.473 1 97.19 3 ILE B O 1
ATOM 1278 N N . ASN B 1 4 ? -4.07 -8.836 -4.848 1 97.06 4 ASN B N 1
ATOM 1279 C CA . ASN B 1 4 ? -3.066 -9.195 -3.854 1 97.06 4 ASN B CA 1
ATOM 1280 C C . ASN B 1 4 ? -2.322 -10.469 -4.246 1 97.06 4 ASN B C 1
ATOM 1282 O O . ASN B 1 4 ? -2.938 -11.445 -4.688 1 97.06 4 ASN B O 1
ATOM 1286 N N . TYR B 1 5 ? -1.045 -10.398 -4.086 1 98.06 5 TYR B N 1
ATOM 1287 C CA . TYR B 1 5 ? -0.254 -11.586 -4.395 1 98.06 5 TYR B CA 1
ATOM 1288 C C . TYR B 1 5 ? 0.746 -11.875 -3.281 1 98.06 5 TYR B C 1
ATOM 1290 O O . TYR B 1 5 ? 1.149 -10.969 -2.549 1 98.06 5 TYR B O 1
ATOM 1298 N N . ASP B 1 6 ? 1.083 -13.078 -3.152 1 97.62 6 ASP B N 1
ATOM 1299 C CA . ASP B 1 6 ? 2.1 -13.578 -2.232 1 97.62 6 ASP B CA 1
ATOM 1300 C C . ASP B 1 6 ? 2.736 -14.859 -2.768 1 97.62 6 ASP B C 1
ATOM 1302 O O . ASP B 1 6 ? 2.264 -15.43 -3.752 1 97.62 6 ASP B O 1
ATOM 1306 N N . ALA B 1 7 ? 3.867 -15.211 -2.221 1 97.62 7 ALA B N 1
ATOM 1307 C CA . ALA B 1 7 ? 4.535 -16.438 -2.621 1 97.62 7 ALA B CA 1
ATOM 1308 C C . ALA B 1 7 ? 5.207 -17.109 -1.427 1 97.62 7 ALA B C 1
ATOM 1310 O O . ALA B 1 7 ? 5.668 -16.438 -0.503 1 97.62 7 ALA B O 1
ATOM 1311 N N . SER B 1 8 ? 5.141 -18.359 -1.412 1 96.44 8 SER B N 1
ATOM 1312 C CA . SER B 1 8 ? 6.004 -19.172 -0.556 1 96.44 8 SER B CA 1
ATOM 1313 C C . SER B 1 8 ? 7.129 -19.812 -1.356 1 96.44 8 SER B C 1
ATOM 1315 O O . SER B 1 8 ? 7.008 -20.016 -2.568 1 96.44 8 SER B O 1
ATOM 1317 N N . PHE B 1 9 ? 8.281 -20.047 -0.635 1 97.19 9 PHE B N 1
ATOM 1318 C CA . PHE B 1 9 ? 9.453 -20.594 -1.305 1 97.19 9 PHE B CA 1
ATOM 1319 C C . PHE B 1 9 ? 10.102 -21.688 -0.455 1 97.19 9 PHE B C 1
ATOM 1321 O O . PHE B 1 9 ? 10.297 -21.5 0.748 1 97.19 9 PHE B O 1
ATOM 1328 N N . SER B 1 10 ? 10.258 -22.797 -1.128 1 95.69 10 SER B N 1
ATOM 1329 C CA . SER B 1 10 ? 11.008 -23.891 -0.528 1 95.69 10 SER B CA 1
ATOM 1330 C C . SER B 1 10 ? 12.398 -24 -1.139 1 95.69 10 SER B C 1
ATOM 1332 O O . SER B 1 10 ? 12.547 -24.406 -2.295 1 95.69 10 SER B O 1
ATOM 1334 N N . GLU B 1 11 ? 13.383 -23.703 -0.318 1 94.94 11 GLU B N 1
ATOM 1335 C CA . GLU B 1 11 ? 14.766 -23.734 -0.789 1 94.94 11 GLU B CA 1
ATOM 1336 C C . GLU B 1 11 ? 15.195 -25.172 -1.138 1 94.94 11 GLU B C 1
ATOM 1338 O O . GLU B 1 11 ? 15.922 -25.375 -2.105 1 94.94 11 GLU B O 1
ATOM 1343 N N . SER B 1 12 ? 14.766 -26.156 -0.384 1 95.44 12 SER B N 1
ATOM 1344 C CA . SER B 1 12 ? 15.164 -27.547 -0.556 1 95.44 12 SER B CA 1
ATOM 1345 C C . SER B 1 12 ? 14.727 -28.078 -1.916 1 95.44 12 SER B C 1
ATOM 1347 O O . SER B 1 12 ? 15.477 -28.797 -2.578 1 95.44 12 SER B O 1
ATOM 1349 N N . ASP B 1 13 ? 13.539 -27.672 -2.43 1 93.81 13 ASP B N 1
ATOM 1350 C CA . ASP B 1 13 ? 13 -28.219 -3.67 1 93.81 13 ASP B CA 1
ATOM 1351 C C . ASP B 1 13 ? 13.016 -27.172 -4.781 1 93.81 13 ASP B C 1
ATOM 1353 O O . ASP B 1 13 ? 12.641 -27.469 -5.918 1 93.81 13 ASP B O 1
ATOM 1357 N N . MET B 1 14 ? 13.453 -25.922 -4.422 1 97.12 14 MET B N 1
ATOM 1358 C CA . MET B 1 14 ? 13.469 -24.797 -5.355 1 97.12 14 MET B CA 1
ATOM 1359 C C . MET B 1 14 ? 12.086 -24.562 -5.945 1 97.12 14 MET B C 1
ATOM 1361 O O . MET B 1 14 ? 11.953 -24.328 -7.148 1 97.12 14 MET B O 1
ATOM 1365 N N . LYS B 1 15 ? 11.102 -24.797 -5.102 1 96.69 15 LYS B N 1
ATOM 1366 C CA . LYS B 1 15 ? 9.711 -24.641 -5.531 1 96.69 15 LYS B CA 1
ATOM 1367 C C . LYS B 1 15 ? 9.055 -23.438 -4.855 1 96.69 15 LYS B C 1
ATOM 1369 O O . LYS B 1 15 ? 9.43 -23.078 -3.74 1 96.69 15 LYS B O 1
ATOM 1374 N N . SER B 1 16 ? 8.164 -22.844 -5.594 1 97.31 16 SER B N 1
ATOM 1375 C CA . SER B 1 16 ? 7.367 -21.766 -5.027 1 97.31 16 SER B CA 1
ATOM 1376 C C . SER B 1 16 ? 5.879 -21.969 -5.285 1 97.31 16 SER B C 1
ATOM 1378 O O . SER B 1 16 ? 5.492 -22.484 -6.332 1 97.31 16 SER B O 1
ATOM 1380 N N . ASN B 1 17 ? 5.086 -21.625 -4.328 1 97.25 17 ASN B N 1
ATOM 1381 C CA . ASN B 1 17 ? 3.637 -21.531 -4.48 1 97.25 17 ASN B CA 1
ATOM 1382 C C . ASN B 1 17 ? 3.162 -20.078 -4.395 1 97.25 17 ASN B C 1
ATOM 1384 O O . ASN B 1 17 ? 3.445 -19.391 -3.414 1 97.25 17 ASN B O 1
ATOM 1388 N N . SER B 1 18 ? 2.502 -19.688 -5.418 1 98 18 SER B N 1
ATOM 1389 C CA . SER B 1 18 ? 1.957 -18.328 -5.391 1 98 18 SER B CA 1
ATOM 1390 C C . SER B 1 18 ? 0.5 -18.328 -4.941 1 98 18 SER B C 1
ATOM 1392 O O . SER B 1 18 ? -0.214 -19.312 -5.129 1 98 18 SER B O 1
ATOM 1394 N N . GLY B 1 19 ? 0.093 -17.344 -4.273 1 97.75 19 GLY B N 1
ATOM 1395 C CA . GLY B 1 19 ? -1.29 -17.031 -3.951 1 97.75 19 GLY B CA 1
ATOM 1396 C C . GLY B 1 19 ? -1.734 -15.68 -4.496 1 97.75 19 GLY B C 1
ATOM 1397 O O . GLY B 1 19 ? -1.068 -14.664 -4.281 1 97.75 19 GLY B O 1
ATOM 1398 N N . ILE B 1 20 ? -2.799 -15.688 -5.242 1 98.12 20 ILE B N 1
ATOM 1399 C CA . ILE B 1 20 ? -3.312 -14.477 -5.875 1 98.12 20 ILE B CA 1
ATOM 1400 C C . ILE B 1 20 ? -4.805 -14.344 -5.59 1 98.12 20 ILE B C 1
ATOM 1402 O O . ILE B 1 20 ? -5.559 -15.312 -5.699 1 98.12 20 ILE B O 1
ATOM 1406 N N . VAL B 1 21 ? -5.223 -13.156 -5.168 1 97.31 21 VAL B N 1
ATOM 1407 C CA . VAL B 1 21 ? -6.637 -12.852 -5.004 1 97.31 21 VAL B CA 1
ATOM 1408 C C . VAL B 1 21 ? -6.965 -11.523 -5.684 1 97.31 21 VAL B C 1
ATOM 1410 O O . VAL B 1 21 ? -6.234 -10.547 -5.527 1 97.31 21 VAL B O 1
ATOM 1413 N N . ILE B 1 22 ? -7.953 -11.484 -6.492 1 97.19 22 ILE B N 1
ATOM 1414 C CA . ILE B 1 22 ? -8.422 -10.297 -7.188 1 97.19 22 ILE B CA 1
ATOM 1415 C C . ILE B 1 22 ? -9.812 -9.922 -6.676 1 97.19 22 ILE B C 1
ATOM 1417 O O . ILE B 1 22 ? -10.727 -10.75 -6.676 1 97.19 22 ILE B O 1
ATOM 1421 N N . ARG B 1 23 ? -9.922 -8.703 -6.242 1 94.62 23 ARG B N 1
ATOM 1422 C CA . ARG B 1 23 ? -11.18 -8.203 -5.699 1 94.62 23 ARG B CA 1
ATOM 1423 C C . ARG B 1 23 ? -11.656 -6.973 -6.461 1 94.62 23 ARG B C 1
ATOM 1425 O O . ARG B 1 23 ? -10.844 -6.184 -6.941 1 94.62 23 ARG B O 1
ATOM 1432 N N . ASN B 1 24 ? -13 -6.84 -6.5 1 91.75 24 ASN B N 1
ATOM 1433 C CA . ASN B 1 24 ? -13.539 -5.621 -7.094 1 91.75 24 ASN B CA 1
ATOM 1434 C C . ASN B 1 24 ? -13.609 -4.484 -6.078 1 91.75 24 ASN B C 1
ATOM 1436 O O . ASN B 1 24 ? -13.109 -4.613 -4.961 1 91.75 24 ASN B O 1
ATOM 1440 N N . ASP B 1 25 ? -14.227 -3.365 -6.457 1 81.69 25 ASP B N 1
ATOM 1441 C CA . ASP B 1 25 ? -14.25 -2.145 -5.656 1 81.69 25 ASP B CA 1
ATOM 1442 C C . ASP B 1 25 ? -15.078 -2.336 -4.387 1 81.69 25 ASP B C 1
ATOM 1444 O O . ASP B 1 25 ? -14.93 -1.583 -3.424 1 81.69 25 ASP B O 1
ATOM 1448 N N . LYS B 1 26 ? -15.953 -3.354 -4.398 1 80.5 26 LYS B N 1
ATOM 1449 C CA . LYS B 1 26 ? -16.797 -3.635 -3.238 1 80.5 26 LYS B CA 1
ATOM 1450 C C . LYS B 1 26 ? -16.125 -4.613 -2.287 1 80.5 26 LYS B C 1
ATOM 1452 O O . LYS B 1 26 ? -16.672 -4.961 -1.242 1 80.5 26 LYS B O 1
ATOM 1457 N N . GLY B 1 27 ? -14.953 -5.023 -2.664 1 85.19 27 GLY B N 1
ATOM 1458 C CA . GLY B 1 27 ? -14.227 -5.961 -1.824 1 85.19 27 GLY B CA 1
ATOM 1459 C C . GLY B 1 27 ? -14.594 -7.41 -2.094 1 85.19 27 GLY B C 1
ATOM 1460 O O . GLY B 1 27 ? -14.102 -8.312 -1.415 1 85.19 27 GLY B O 1
ATOM 1461 N N . GLU B 1 28 ? -15.398 -7.633 -3.053 1 88.5 28 GLU B N 1
ATOM 1462 C CA . GLU B 1 28 ? -15.812 -8.992 -3.391 1 88.5 28 GLU B CA 1
ATOM 1463 C C . GLU B 1 28 ? -14.719 -9.727 -4.164 1 88.5 28 GLU B C 1
ATOM 1465 O O . GLU B 1 28 ? -14.07 -9.141 -5.035 1 88.5 28 GLU B O 1
ATOM 1470 N N . ILE B 1 29 ? -14.562 -10.977 -3.908 1 93.38 29 ILE B N 1
ATOM 1471 C CA . ILE B 1 29 ? -13.555 -11.773 -4.598 1 93.38 29 ILE B CA 1
ATOM 1472 C C . ILE B 1 29 ? -14.031 -12.094 -6.012 1 93.38 29 ILE B C 1
ATOM 1474 O O . ILE B 1 29 ? -15.109 -12.664 -6.203 1 93.38 29 ILE B O 1
ATOM 1478 N N . MET B 1 30 ? -13.258 -11.727 -6.945 1 95.75 30 MET B N 1
ATOM 1479 C CA . MET B 1 30 ? -13.508 -12.07 -8.344 1 95.75 30 MET B CA 1
ATOM 1480 C C . MET B 1 30 ? -12.773 -13.352 -8.719 1 95.75 30 MET B C 1
ATOM 1482 O O . MET B 1 30 ? -13.297 -14.18 -9.469 1 95.75 30 MET B O 1
ATOM 1486 N N . VAL B 1 31 ? -11.578 -13.461 -8.164 1 96.94 31 VAL B N 1
ATOM 1487 C CA . VAL B 1 31 ? -10.75 -14.617 -8.484 1 96.94 31 VAL B CA 1
ATOM 1488 C C . VAL B 1 31 ? -9.797 -14.906 -7.328 1 96.94 31 VAL B C 1
ATOM 1490 O O . VAL B 1 31 ? -9.281 -13.977 -6.691 1 96.94 31 VAL B O 1
ATOM 1493 N N . ALA B 1 32 ? -9.617 -16.125 -7.055 1 97.12 32 ALA B N 1
ATOM 1494 C CA . ALA B 1 32 ? -8.523 -16.656 -6.227 1 97.12 32 ALA B CA 1
ATOM 1495 C C . ALA B 1 32 ? -7.746 -17.734 -6.969 1 97.12 32 ALA B C 1
ATOM 1497 O O . ALA B 1 32 ? -8.328 -18.531 -7.699 1 97.12 32 ALA B O 1
ATOM 1498 N N . ALA B 1 33 ? -6.426 -17.75 -6.781 1 97.69 33 ALA B N 1
ATOM 1499 C CA . ALA B 1 33 ? -5.656 -18.75 -7.527 1 97.69 33 ALA B CA 1
ATOM 1500 C C . ALA B 1 33 ? -4.348 -19.078 -6.809 1 97.69 33 ALA B C 1
ATOM 1502 O O . ALA B 1 33 ? -3.83 -18.25 -6.043 1 97.69 33 ALA B O 1
ATOM 1503 N N . THR B 1 34 ? -3.906 -20.219 -7.016 1 97.5 34 THR B N 1
ATOM 1504 C CA . THR B 1 34 ? -2.59 -20.672 -6.582 1 97.5 34 THR B CA 1
ATOM 1505 C C . THR B 1 34 ? -1.854 -21.375 -7.719 1 97.5 34 THR B C 1
ATOM 1507 O O . THR B 1 34 ? -2.463 -22.109 -8.5 1 97.5 34 THR B O 1
ATOM 1510 N N . TYR B 1 35 ? -0.593 -21.078 -7.879 1 97.25 35 TYR B N 1
ATOM 1511 C CA . TYR B 1 35 ? 0.257 -21.641 -8.922 1 97.25 35 TYR B CA 1
ATOM 1512 C C . TYR B 1 35 ? 1.528 -22.234 -8.328 1 97.25 35 TYR B C 1
ATOM 1514 O O . TYR B 1 35 ? 2.119 -21.672 -7.41 1 97.25 35 TYR B O 1
ATOM 1522 N N . LEU B 1 36 ? 1.87 -23.328 -8.859 1 96.88 36 LEU B N 1
ATOM 1523 C CA . LEU B 1 36 ? 3.162 -23.938 -8.547 1 96.88 36 LEU B CA 1
ATOM 1524 C C . LEU B 1 36 ? 4.184 -23.625 -9.641 1 96.88 36 LEU B C 1
ATOM 1526 O O . LEU B 1 36 ? 3.873 -23.734 -10.828 1 96.88 36 LEU B O 1
ATOM 1530 N N . LYS B 1 37 ? 5.383 -23.188 -9.227 1 96.31 37 LYS B N 1
ATOM 1531 C CA . LYS B 1 37 ? 6.445 -22.922 -10.195 1 96.31 37 LYS B CA 1
ATOM 1532 C C . LYS B 1 37 ? 7.773 -23.516 -9.734 1 96.31 37 LYS B C 1
ATOM 1534 O O . LYS B 1 37 ? 8.047 -23.578 -8.531 1 96.31 37 LYS B O 1
ATOM 1539 N N . TYR B 1 38 ? 8.539 -23.984 -10.633 1 95.06 38 TYR B N 1
ATOM 1540 C CA . TYR B 1 38 ? 9.891 -24.484 -10.438 1 95.06 38 TYR B CA 1
ATOM 1541 C C . TYR B 1 38 ? 10.641 -24.562 -11.766 1 95.06 38 TYR B C 1
ATOM 1543 O O . TYR B 1 38 ? 10.023 -24.688 -12.82 1 95.06 38 TYR B O 1
ATOM 1551 N N . PRO B 1 39 ? 11.992 -24.234 -11.641 1 97 39 PRO B N 1
ATOM 1552 C CA . PRO B 1 39 ? 12.828 -24 -10.461 1 97 39 PRO B CA 1
ATOM 1553 C C . PRO B 1 39 ? 12.828 -22.547 -10.016 1 97 39 PRO B C 1
ATOM 1555 O O . PRO B 1 39 ? 12.742 -21.641 -10.844 1 97 39 PRO B O 1
ATOM 1558 N N . ILE B 1 40 ? 12.906 -22.25 -8.789 1 97.56 40 ILE B N 1
ATOM 1559 C CA . ILE B 1 40 ? 12.922 -20.922 -8.195 1 97.56 40 ILE B CA 1
ATOM 1560 C C . ILE B 1 40 ? 14.234 -20.688 -7.453 1 97.56 40 ILE B C 1
ATOM 1562 O O . ILE B 1 40 ? 14.68 -21.547 -6.684 1 97.56 40 ILE B O 1
ATOM 1566 N N . ALA B 1 41 ? 14.875 -19.578 -7.766 1 97.06 41 ALA B N 1
ATOM 1567 C CA . ALA B 1 41 ? 16.219 -19.312 -7.254 1 97.06 41 ALA B CA 1
ATOM 1568 C C . ALA B 1 41 ? 16.172 -18.891 -5.789 1 97.06 41 ALA B C 1
ATOM 1570 O O . ALA B 1 41 ? 17.016 -19.281 -4.992 1 97.06 41 ALA B O 1
ATOM 1571 N N . ASN B 1 42 ? 15.25 -18.062 -5.383 1 97.12 42 ASN B N 1
ATOM 1572 C CA . ASN B 1 42 ? 15.117 -17.531 -4.031 1 97.12 42 ASN B CA 1
ATOM 1573 C C . ASN B 1 42 ? 13.742 -16.906 -3.807 1 97.12 42 ASN B C 1
ATOM 1575 O O . ASN B 1 42 ? 12.891 -16.938 -4.695 1 97.12 42 ASN B O 1
ATOM 1579 N N . LEU B 1 43 ? 13.547 -16.328 -2.66 1 96.38 43 LEU B N 1
ATOM 1580 C CA . LEU B 1 43 ? 12.258 -15.789 -2.268 1 96.38 43 LEU B CA 1
ATOM 1581 C C . LEU B 1 43 ? 11.883 -14.594 -3.133 1 96.38 43 LEU B C 1
ATOM 1583 O O . LEU B 1 43 ? 10.711 -14.422 -3.498 1 96.38 43 LEU B O 1
ATOM 1587 N N . GLU B 1 44 ? 12.805 -13.734 -3.457 1 96.94 44 GLU B N 1
ATOM 1588 C CA . GLU B 1 44 ? 12.539 -12.594 -4.332 1 96.94 44 GLU B CA 1
ATOM 1589 C C . GLU B 1 44 ? 12.023 -13.055 -5.691 1 96.94 44 GLU B C 1
ATOM 1591 O O . GLU B 1 44 ? 11.07 -12.484 -6.227 1 96.94 44 GLU B O 1
ATOM 1596 N N . HIS B 1 45 ? 12.703 -14.047 -6.219 1 98.12 45 HIS B N 1
ATOM 1597 C CA . HIS B 1 45 ? 12.281 -14.648 -7.48 1 98.12 45 HIS B CA 1
ATOM 1598 C C . HIS B 1 45 ? 10.844 -15.148 -7.402 1 98.12 45 HIS B C 1
ATOM 1600 O O . HIS B 1 45 ? 10.047 -14.891 -8.305 1 98.12 45 HIS B O 1
ATOM 1606 N N . ALA B 1 46 ? 10.508 -15.82 -6.348 1 98.19 46 ALA B N 1
ATOM 1607 C CA . ALA B 1 46 ? 9.164 -16.344 -6.137 1 98.19 46 ALA B CA 1
ATOM 1608 C C . ALA B 1 46 ? 8.133 -15.227 -6.117 1 98.19 46 ALA B C 1
ATOM 1610 O O . ALA B 1 46 ? 7.098 -15.312 -6.781 1 98.19 46 ALA B O 1
ATOM 1611 N N . GLU B 1 47 ? 8.422 -14.172 -5.371 1 97.69 47 GLU B N 1
ATOM 1612 C CA . GLU B 1 47 ? 7.508 -13.039 -5.23 1 97.69 47 GLU B CA 1
ATOM 1613 C C . GLU B 1 47 ? 7.336 -12.305 -6.559 1 97.69 47 GLU B C 1
ATOM 1615 O O . GLU B 1 47 ? 6.227 -11.891 -6.906 1 97.69 47 GLU B O 1
ATOM 1620 N N . ALA B 1 48 ? 8.383 -12.133 -7.285 1 98.25 48 ALA B N 1
ATOM 1621 C CA . ALA B 1 48 ? 8.312 -11.469 -8.586 1 98.25 48 ALA B CA 1
ATOM 1622 C C . ALA B 1 48 ? 7.48 -12.289 -9.57 1 98.25 48 ALA B C 1
ATOM 1624 O O . ALA B 1 48 ? 6.668 -11.742 -10.32 1 98.25 48 ALA B O 1
ATOM 1625 N N . LEU B 1 49 ? 7.691 -13.539 -9.547 1 98.19 49 LEU B N 1
ATOM 1626 C CA . LEU B 1 49 ? 6.93 -14.414 -10.43 1 98.19 49 LEU B CA 1
ATOM 1627 C C . LEU B 1 49 ? 5.449 -14.406 -10.055 1 98.19 49 LEU B C 1
ATOM 1629 O O . LEU B 1 49 ? 4.586 -14.461 -10.93 1 98.19 49 LEU B O 1
ATOM 1633 N N . ALA B 1 50 ? 5.223 -14.43 -8.766 1 98.25 50 ALA B N 1
ATOM 1634 C CA . ALA B 1 50 ? 3.832 -14.328 -8.32 1 98.25 50 ALA B CA 1
ATOM 1635 C C . ALA B 1 50 ? 3.182 -13.047 -8.836 1 98.25 50 ALA B C 1
ATOM 1637 O O . ALA B 1 50 ? 2.021 -13.062 -9.258 1 98.25 50 ALA B O 1
ATOM 1638 N N . CYS B 1 51 ? 3.883 -11.984 -8.781 1 98.31 51 CYS B N 1
ATOM 1639 C CA . CYS B 1 51 ? 3.4 -10.711 -9.305 1 98.31 51 CYS B CA 1
ATOM 1640 C C . CYS B 1 51 ? 3.113 -10.82 -10.797 1 98.31 51 CYS B C 1
ATOM 1642 O O . CYS B 1 51 ? 2.066 -10.367 -11.266 1 98.31 51 CYS B O 1
ATOM 1644 N N . GLU B 1 52 ? 4.039 -11.391 -11.539 1 98.31 52 GLU B N 1
ATOM 1645 C CA . GLU B 1 52 ? 3.822 -11.586 -12.969 1 98.31 52 GLU B CA 1
ATOM 1646 C C . GLU B 1 52 ? 2.562 -12.406 -13.234 1 98.31 52 GLU B C 1
ATOM 1648 O O . GLU B 1 52 ? 1.755 -12.055 -14.094 1 98.31 52 GLU B O 1
ATOM 1653 N N . GLN B 1 53 ? 2.482 -13.461 -12.508 1 97.81 53 GLN B N 1
ATOM 1654 C CA . GLN B 1 53 ? 1.34 -14.352 -12.68 1 97.81 53 GLN B CA 1
ATOM 1655 C C . GLN B 1 53 ? 0.029 -13.625 -12.391 1 97.81 53 GLN B C 1
ATOM 1657 O O . GLN B 1 53 ? -0.987 -13.883 -13.039 1 97.81 53 GLN B O 1
ATOM 1662 N N . ALA B 1 54 ? 0.053 -12.805 -11.406 1 98.19 54 ALA B N 1
ATOM 1663 C CA . ALA B 1 54 ? -1.116 -11.992 -11.086 1 98.19 54 ALA B CA 1
ATOM 1664 C C . ALA B 1 54 ? -1.529 -11.133 -12.273 1 98.19 54 ALA B C 1
ATOM 1666 O O . ALA B 1 54 ? -2.717 -11.031 -12.594 1 98.19 54 ALA B O 1
ATOM 1667 N N . LEU B 1 55 ? -0.587 -10.508 -12.938 1 97.94 55 LEU B N 1
ATOM 1668 C CA . LEU B 1 55 ? -0.868 -9.672 -14.102 1 97.94 55 LEU B CA 1
ATOM 1669 C C . LEU B 1 55 ? -1.4 -10.516 -15.258 1 97.94 55 LEU B C 1
ATOM 1671 O O . LEU B 1 55 ? -2.324 -10.094 -15.961 1 97.94 55 LEU B O 1
ATOM 1675 N N . ILE B 1 56 ? -0.788 -11.648 -15.414 1 97.44 56 ILE B N 1
ATOM 1676 C CA . ILE B 1 56 ? -1.239 -12.547 -16.469 1 97.44 56 ILE B CA 1
ATOM 1677 C C . ILE B 1 56 ? -2.701 -12.922 -16.234 1 97.44 56 ILE B C 1
ATOM 1679 O O . ILE B 1 56 ? -3.52 -12.844 -17.156 1 97.44 56 ILE B O 1
ATOM 1683 N N . LEU B 1 57 ? -2.967 -13.281 -15.047 1 97.06 57 LEU B N 1
ATOM 1684 C CA . LEU B 1 57 ? -4.328 -13.664 -14.688 1 97.06 57 LEU B CA 1
ATOM 1685 C C . LEU B 1 57 ? -5.301 -12.516 -14.93 1 97.06 57 LEU B C 1
ATOM 1687 O O . LEU B 1 57 ? -6.383 -12.719 -15.484 1 97.06 57 LEU B O 1
ATOM 1691 N N . ALA B 1 58 ? -4.969 -11.352 -14.492 1 97.44 58 ALA B N 1
ATOM 1692 C CA . ALA B 1 58 ? -5.805 -10.172 -14.695 1 97.44 58 ALA B CA 1
ATOM 1693 C C . ALA B 1 58 ? -6.043 -9.914 -16.188 1 97.44 58 ALA B C 1
ATOM 1695 O O . ALA B 1 58 ? -7.164 -9.609 -16.594 1 97.44 58 ALA B O 1
ATOM 1696 N N . GLN B 1 59 ? -5.02 -10.031 -16.938 1 96.56 59 GLN B N 1
ATOM 1697 C CA . GLN B 1 59 ? -5.117 -9.844 -18.391 1 96.56 59 GLN B CA 1
ATOM 1698 C C . GLN B 1 59 ? -6.062 -10.859 -19.016 1 96.56 59 GLN B C 1
ATOM 1700 O O . GLN B 1 59 ? -6.898 -10.508 -19.844 1 96.56 59 GLN B O 1
ATOM 1705 N N . GLU B 1 60 ? -5.836 -12.094 -18.609 1 95.5 60 GLU B N 1
ATOM 1706 C CA . GLU B 1 60 ? -6.66 -13.172 -19.141 1 95.5 60 GLU B CA 1
ATOM 1707 C C . GLU B 1 60 ? -8.141 -12.93 -18.844 1 95.5 60 GLU B C 1
ATOM 1709 O O . GLU B 1 60 ? -9.008 -13.305 -19.641 1 95.5 60 GLU B O 1
ATOM 1714 N N . LEU B 1 61 ? -8.445 -12.312 -17.766 1 95.44 61 LEU B N 1
ATOM 1715 C CA . LEU B 1 61 ? -9.82 -12.094 -17.344 1 95.44 61 LEU B CA 1
ATOM 1716 C C . LEU B 1 61 ? -10.352 -10.773 -17.891 1 95.44 61 LEU B C 1
ATOM 1718 O O . LEU B 1 61 ? -11.516 -10.43 -17.688 1 95.44 61 LEU B O 1
ATOM 1722 N N . GLY B 1 62 ? -9.516 -9.984 -18.469 1 95.31 62 GLY B N 1
ATOM 1723 C CA . GLY B 1 62 ? -9.93 -8.781 -19.172 1 95.31 62 GLY B CA 1
ATOM 1724 C C . GLY B 1 62 ? -9.977 -7.555 -18.281 1 95.31 62 GLY B C 1
ATOM 1725 O O . GLY B 1 62 ? -10.602 -6.551 -18.625 1 95.31 62 GLY B O 1
ATOM 1726 N N . PHE B 1 63 ? -9.398 -7.676 -17.188 1 95.31 63 PHE B N 1
ATOM 1727 C CA . PHE B 1 63 ? -9.336 -6.496 -16.328 1 95.31 63 PHE B CA 1
ATOM 1728 C C . PHE B 1 63 ? -8.344 -5.48 -16.875 1 95.31 63 PHE B C 1
ATOM 1730 O O . PHE B 1 63 ? -7.227 -5.84 -17.25 1 95.31 63 PHE B O 1
ATOM 1737 N N . ARG B 1 64 ? -8.719 -4.199 -16.875 1 95.44 64 ARG B N 1
ATOM 1738 C CA . ARG B 1 64 ? -7.898 -3.203 -17.562 1 95.44 64 ARG B CA 1
ATOM 1739 C C . ARG B 1 64 ? -7.328 -2.191 -16.578 1 95.44 64 ARG B C 1
ATOM 1741 O O . ARG B 1 64 ? -6.395 -1.458 -16.906 1 95.44 64 ARG B O 1
ATOM 1748 N N . ARG B 1 65 ? -7.891 -2.008 -15.484 1 95.19 65 ARG B N 1
ATOM 1749 C CA . ARG B 1 65 ? -7.414 -1.119 -14.43 1 95.19 65 ARG B CA 1
ATOM 1750 C C . ARG B 1 65 ? -7.141 -1.896 -13.141 1 95.19 65 ARG B C 1
ATOM 1752 O O . ARG B 1 65 ? -8.07 -2.408 -12.516 1 95.19 65 ARG B O 1
ATOM 1759 N N . VAL B 1 66 ? -5.855 -2.025 -12.75 1 96.12 66 VAL B N 1
ATOM 1760 C CA . VAL B 1 66 ? -5.531 -2.924 -11.648 1 96.12 66 VAL B CA 1
ATOM 1761 C C . VAL B 1 66 ? -4.535 -2.25 -10.711 1 96.12 66 VAL B C 1
ATOM 1763 O O . VAL B 1 66 ? -3.684 -1.474 -11.148 1 96.12 66 VAL B O 1
ATOM 1766 N N . GLU B 1 67 ? -4.715 -2.473 -9.484 1 94.81 67 GLU B N 1
ATOM 1767 C CA . GLU B 1 67 ? -3.723 -2.229 -8.445 1 94.81 67 GLU B CA 1
ATOM 1768 C C . GLU B 1 67 ? -3.162 -3.539 -7.898 1 94.81 67 GLU B C 1
ATOM 1770 O O . GLU B 1 67 ? -3.902 -4.348 -7.336 1 94.81 67 GLU B O 1
ATOM 1775 N N . VAL B 1 68 ? -1.928 -3.723 -8.078 1 96.88 68 VAL B N 1
ATOM 1776 C CA . VAL B 1 68 ? -1.275 -4.965 -7.68 1 96.88 68 VAL B CA 1
ATOM 1777 C C . VAL B 1 68 ? -0.47 -4.738 -6.402 1 96.88 68 VAL B C 1
ATOM 1779 O O . VAL B 1 68 ? 0.51 -3.988 -6.406 1 96.88 68 VAL B O 1
ATOM 1782 N N . GLU B 1 69 ? -0.863 -5.402 -5.383 1 96.5 69 GLU B N 1
ATOM 1783 C CA . GLU B 1 69 ? -0.298 -5.172 -4.055 1 96.5 69 GLU B CA 1
ATOM 1784 C C . GLU B 1 69 ? 0.417 -6.418 -3.535 1 96.5 69 GLU B C 1
ATOM 1786 O O . GLU B 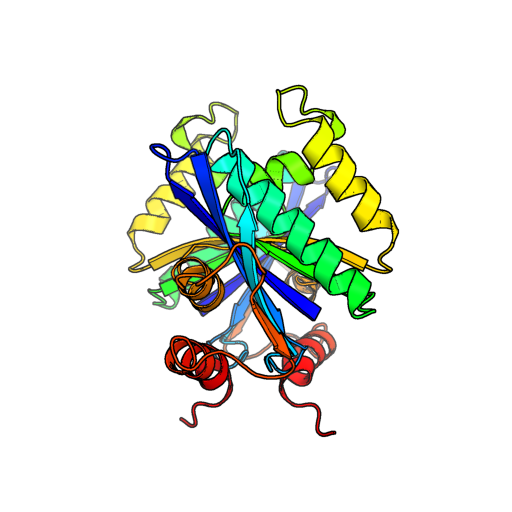1 69 ? -0.151 -7.512 -3.535 1 96.5 69 GLU B O 1
ATOM 1791 N N . GLY B 1 70 ? 1.63 -6.254 -3.148 1 95.81 70 GLY B N 1
ATOM 1792 C CA . GLY B 1 70 ? 2.418 -7.289 -2.496 1 95.81 70 GLY B CA 1
ATOM 1793 C C . GLY B 1 70 ? 3.041 -6.828 -1.19 1 95.81 70 GLY B C 1
ATOM 1794 O O . GLY B 1 70 ? 2.975 -5.648 -0.847 1 95.81 70 GLY B O 1
ATOM 1795 N N . ASP B 1 71 ? 3.689 -7.746 -0.44 1 94.19 71 ASP B N 1
ATOM 1796 C CA . ASP B 1 71 ? 4.254 -7.367 0.851 1 94.19 71 ASP B CA 1
ATOM 1797 C C . ASP B 1 71 ? 5.781 -7.391 0.809 1 94.19 71 ASP B C 1
ATOM 1799 O O . ASP B 1 71 ? 6.438 -7.465 1.852 1 94.19 71 ASP B O 1
ATOM 1803 N N . SER B 1 72 ? 6.324 -7.418 -0.328 1 94.75 72 SER B N 1
ATOM 1804 C CA . SER B 1 72 ? 7.77 -7.32 -0.514 1 94.75 72 SER B CA 1
ATOM 1805 C C . SER B 1 72 ? 8.164 -5.938 -1.025 1 94.75 72 SER B C 1
ATOM 1807 O O . SER B 1 72 ? 8.008 -5.637 -2.209 1 94.75 72 SER B O 1
ATOM 1809 N N . LEU B 1 73 ? 8.734 -5.188 -0.159 1 94.44 73 LEU B N 1
ATOM 1810 C CA . LEU B 1 73 ? 9.156 -3.842 -0.533 1 94.44 73 LEU B CA 1
ATOM 1811 C C . LEU B 1 73 ? 10.258 -3.891 -1.591 1 94.44 73 LEU B C 1
ATOM 1813 O O . LEU B 1 73 ? 10.305 -3.045 -2.486 1 94.44 73 LEU B O 1
ATOM 1817 N N . GLY B 1 74 ? 11.148 -4.887 -1.472 1 94.94 74 GLY B N 1
ATOM 1818 C CA . GLY B 1 74 ? 12.203 -5.051 -2.459 1 94.94 74 GLY B CA 1
ATOM 1819 C C . GLY B 1 74 ? 11.672 -5.27 -3.865 1 94.94 74 GLY B C 1
ATOM 1820 O O . GLY B 1 74 ? 12.156 -4.656 -4.82 1 94.94 74 GLY B O 1
ATOM 1821 N N . VAL B 1 75 ? 10.68 -6.062 -3.982 1 96.94 75 VAL B N 1
ATOM 1822 C CA . VAL B 1 75 ? 10.094 -6.371 -5.285 1 96.94 75 VAL B CA 1
ATOM 1823 C C . VAL B 1 75 ? 9.406 -5.133 -5.852 1 96.94 75 VAL B C 1
ATOM 1825 O O . VAL B 1 75 ? 9.617 -4.773 -7.012 1 96.94 75 VAL B O 1
ATOM 1828 N N . VAL B 1 76 ? 8.641 -4.469 -5.031 1 96.69 76 VAL B N 1
ATOM 1829 C CA . VAL B 1 76 ? 7.91 -3.285 -5.477 1 96.69 76 VAL B CA 1
ATOM 1830 C C . VAL B 1 76 ? 8.898 -2.197 -5.895 1 96.69 76 VAL B C 1
ATOM 1832 O O . VAL B 1 76 ? 8.695 -1.525 -6.91 1 96.69 76 VAL B O 1
ATOM 1835 N N . THR B 1 77 ? 9.945 -2.021 -5.129 1 95.94 77 THR B N 1
ATOM 1836 C CA . THR B 1 77 ? 10.969 -1.023 -5.438 1 95.94 77 THR B CA 1
ATOM 1837 C C . THR B 1 77 ? 11.625 -1.322 -6.781 1 95.94 77 THR B C 1
ATOM 1839 O O . THR B 1 77 ? 11.812 -0.421 -7.602 1 95.94 77 THR B O 1
ATOM 1842 N N . LYS B 1 78 ? 11.945 -2.559 -6.992 1 96.06 78 LYS B N 1
ATOM 1843 C CA . LYS B 1 78 ? 12.602 -2.953 -8.234 1 96.06 78 LYS B CA 1
ATOM 1844 C C . LYS B 1 78 ? 11.656 -2.832 -9.422 1 96.06 78 LYS B C 1
ATOM 1846 O O . LYS B 1 78 ? 12.078 -2.521 -10.539 1 96.06 78 LYS B O 1
ATOM 1851 N N . LEU B 1 79 ? 10.398 -3.066 -9.203 1 96.06 79 LEU B N 1
ATOM 1852 C CA . LEU B 1 79 ? 9.406 -2.891 -10.258 1 96.06 79 LEU B CA 1
ATOM 1853 C C . LEU B 1 79 ? 9.312 -1.427 -10.68 1 96.06 79 LEU B C 1
ATOM 1855 O O . LEU B 1 79 ? 9.227 -1.123 -11.867 1 96.06 79 LEU B O 1
ATOM 1859 N N . LYS B 1 80 ? 9.344 -0.554 -9.703 1 92.75 80 LYS B N 1
ATOM 1860 C CA . LYS B 1 80 ? 9.227 0.876 -9.977 1 92.75 80 LYS B CA 1
ATOM 1861 C C . LYS B 1 80 ? 10.516 1.424 -10.586 1 92.75 80 LYS B C 1
ATOM 1863 O O . LYS B 1 80 ? 10.477 2.357 -11.391 1 92.75 80 LYS B O 1
ATOM 1868 N N . ASN B 1 81 ? 11.594 0.824 -10.211 1 93 81 ASN B N 1
ATOM 1869 C CA . ASN B 1 81 ? 12.898 1.241 -10.719 1 93 81 ASN B CA 1
ATOM 1870 C C . ASN B 1 81 ? 13.547 0.151 -11.562 1 93 81 ASN B C 1
ATOM 1872 O O . ASN B 1 81 ? 14.742 -0.106 -11.445 1 93 81 ASN B O 1
ATOM 1876 N N . TRP B 1 82 ? 12.773 -0.469 -12.367 1 90.88 82 TRP B N 1
ATOM 1877 C CA . TRP B 1 82 ? 13.203 -1.683 -13.055 1 90.88 82 TRP B CA 1
ATOM 1878 C C . TRP B 1 82 ? 14.367 -1.391 -14 1 90.88 82 TRP B C 1
ATOM 1880 O O . TRP B 1 82 ? 15.242 -2.24 -14.195 1 90.88 82 TRP B O 1
ATOM 1890 N N . GLU B 1 83 ? 14.461 -0.197 -14.57 1 92.19 83 GLU B N 1
ATOM 1891 C CA . GLU B 1 83 ? 15.508 0.145 -15.531 1 92.19 83 GLU B CA 1
ATOM 1892 C C . GLU B 1 83 ? 16.875 0.171 -14.859 1 92.19 83 GLU B C 1
ATOM 1894 O O . GLU B 1 83 ? 17.891 -0.137 -15.492 1 92.19 83 GLU B O 1
ATOM 1899 N N . ALA B 1 84 ? 16.891 0.48 -13.586 1 88.44 84 ALA B N 1
ATOM 1900 C CA . ALA B 1 84 ? 18.141 0.623 -12.844 1 88.44 84 ALA B CA 1
ATOM 1901 C C . ALA B 1 84 ? 18.609 -0.725 -12.305 1 88.44 84 ALA B C 1
ATOM 1903 O O . ALA B 1 84 ? 19.781 -0.889 -11.984 1 88.44 84 ALA B O 1
ATOM 1904 N N . TYR B 1 85 ? 17.672 -1.644 -12.297 1 90.44 85 TYR B N 1
ATOM 1905 C CA . TYR B 1 85 ? 18.016 -2.943 -11.742 1 90.44 85 TYR B CA 1
ATOM 1906 C C . TYR B 1 85 ? 18.734 -3.803 -12.781 1 90.44 85 TYR B C 1
ATOM 1908 O O . TYR B 1 85 ? 18.219 -4.039 -13.867 1 90.44 85 TYR B O 1
ATOM 1916 N N . LYS B 1 86 ? 20 -4.285 -12.453 1 89.69 86 LYS B N 1
ATOM 1917 C CA . LYS B 1 86 ? 20.812 -5.059 -13.391 1 89.69 86 LYS B CA 1
ATOM 1918 C C . LYS B 1 86 ? 21.125 -6.441 -12.828 1 89.69 86 LYS B C 1
ATOM 1920 O O . LYS B 1 86 ? 22.078 -7.094 -13.266 1 89.69 86 LYS B O 1
ATOM 1925 N N . GLY B 1 87 ? 20.375 -6.922 -11.945 1 92.56 87 GLY B N 1
ATOM 1926 C CA . GLY B 1 87 ? 20.641 -8.219 -11.344 1 92.56 87 GLY B CA 1
ATOM 1927 C C . GLY B 1 87 ? 20.047 -9.375 -12.141 1 92.56 87 GLY B C 1
ATOM 1928 O O . GLY B 1 87 ? 19.578 -9.18 -13.258 1 92.56 87 GLY B O 1
ATOM 1929 N N . PHE B 1 88 ? 20.141 -10.602 -11.602 1 93.81 88 PHE B N 1
ATOM 1930 C CA . PHE B 1 88 ? 19.812 -11.836 -12.312 1 93.81 88 PHE B CA 1
ATOM 1931 C C . PHE B 1 88 ? 18.328 -11.875 -12.664 1 93.81 88 PHE B C 1
AT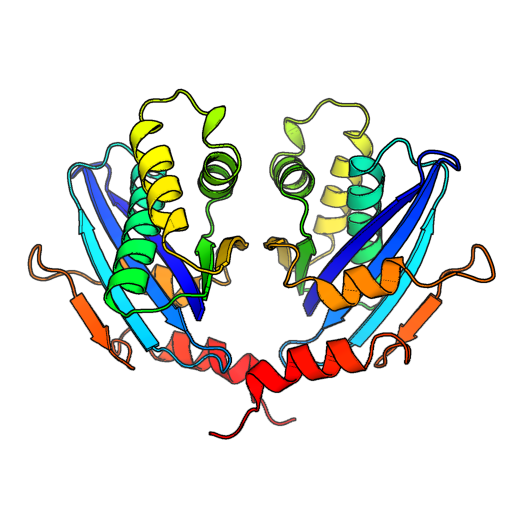OM 1933 O O . PHE B 1 88 ? 17.938 -12.531 -13.633 1 93.81 88 PHE B O 1
ATOM 1940 N N . LEU B 1 89 ? 17.516 -11.055 -11.945 1 96.5 89 LEU B N 1
ATOM 1941 C CA . LEU B 1 89 ? 16.078 -11.086 -12.195 1 96.5 89 LEU B CA 1
ATOM 1942 C C . LEU B 1 89 ? 15.664 -9.938 -13.109 1 96.5 89 LEU B C 1
ATOM 1944 O O . LEU B 1 89 ? 14.477 -9.656 -13.25 1 96.5 89 LEU B O 1
ATOM 1948 N N . SER B 1 90 ? 16.594 -9.242 -13.734 1 96.69 90 SER B N 1
ATOM 1949 C CA . SER B 1 90 ? 16.312 -8.055 -14.531 1 96.69 90 SER B CA 1
ATOM 1950 C C . SER B 1 90 ? 15.344 -8.359 -15.664 1 96.69 90 SER B C 1
ATOM 1952 O O . SER B 1 90 ? 14.445 -7.562 -15.945 1 96.69 90 SER B O 1
ATOM 1954 N N . THR B 1 91 ? 15.531 -9.453 -16.344 1 96.88 91 THR B N 1
ATOM 1955 C CA . THR B 1 91 ? 14.656 -9.836 -17.438 1 96.88 91 THR B CA 1
ATOM 1956 C C . THR B 1 91 ? 13.227 -10.039 -16.953 1 96.88 91 THR B C 1
ATOM 1958 O O . THR B 1 91 ? 12.266 -9.648 -17.625 1 96.88 91 THR B O 1
ATOM 1961 N N . LEU B 1 92 ? 13.094 -10.68 -15.828 1 97.56 92 LEU B N 1
ATOM 1962 C CA . LEU B 1 92 ? 11.781 -10.906 -15.242 1 97.56 92 LEU B CA 1
ATOM 1963 C C . LEU B 1 92 ? 11.07 -9.586 -14.953 1 97.56 92 LEU B C 1
ATOM 1965 O O . LEU B 1 92 ? 9.906 -9.406 -15.312 1 97.56 92 LEU B O 1
ATOM 1969 N N . TYR B 1 93 ? 11.742 -8.664 -14.312 1 97.5 93 TYR B N 1
ATOM 1970 C CA . TYR B 1 93 ? 11.156 -7.363 -14 1 97.5 93 TYR B CA 1
ATOM 1971 C C . TYR B 1 93 ? 10.805 -6.605 -15.273 1 97.5 93 TYR B C 1
ATOM 1973 O O . TYR B 1 93 ? 9.781 -5.922 -15.328 1 97.5 93 TYR B O 1
ATOM 1981 N N . ARG B 1 94 ? 11.602 -6.738 -16.25 1 96.19 94 ARG B N 1
ATOM 1982 C CA . ARG B 1 94 ? 11.297 -6.133 -17.531 1 96.19 94 ARG B CA 1
ATOM 1983 C C . ARG B 1 94 ? 10.023 -6.727 -18.141 1 96.19 94 ARG B C 1
ATOM 1985 O O . ARG B 1 94 ? 9.188 -6.004 -18.688 1 96.19 94 ARG B O 1
ATOM 1992 N N . ASN B 1 95 ? 9.953 -7.996 -18.078 1 96 95 ASN B N 1
ATOM 1993 C CA . ASN B 1 95 ? 8.766 -8.672 -18.578 1 96 95 ASN B CA 1
ATOM 1994 C C . ASN B 1 95 ? 7.504 -8.203 -17.85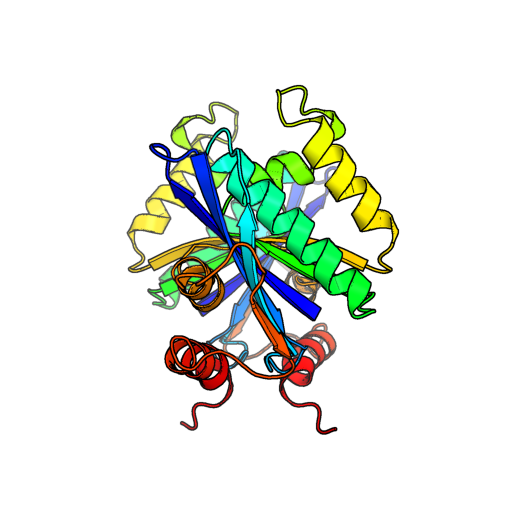9 1 96 95 ASN B C 1
ATOM 1996 O O . ASN B 1 95 ? 6.469 -7.98 -18.484 1 96 95 ASN B O 1
ATOM 2000 N N . ILE B 1 96 ? 7.582 -8.094 -16.562 1 97.56 96 ILE B N 1
ATOM 2001 C CA . ILE B 1 96 ? 6.449 -7.633 -15.773 1 97.56 96 ILE B CA 1
ATOM 2002 C C . ILE B 1 96 ? 6.039 -6.23 -16.219 1 97.56 96 ILE B C 1
ATOM 2004 O O . ILE B 1 96 ? 4.852 -5.957 -16.422 1 97.56 96 ILE B O 1
ATOM 2008 N N . GLN B 1 97 ? 7.008 -5.422 -16.406 1 95.31 97 GLN B N 1
ATOM 2009 C CA . GLN B 1 97 ? 6.734 -4.055 -16.844 1 95.31 97 GLN B CA 1
ATOM 2010 C C . GLN B 1 97 ? 6.09 -4.031 -18.219 1 95.31 97 GLN B C 1
ATOM 2012 O O . GLN B 1 97 ? 5.176 -3.246 -18.469 1 95.31 97 GLN B O 1
ATOM 2017 N N . ARG B 1 98 ? 6.582 -4.844 -19.094 1 95.25 98 ARG B N 1
ATOM 2018 C CA . ARG B 1 98 ? 6.023 -4.934 -20.438 1 95.25 98 ARG B CA 1
ATOM 2019 C C . ARG B 1 98 ? 4.566 -5.371 -20.406 1 95.25 98 ARG B C 1
ATOM 2021 O O . ARG B 1 98 ? 3.734 -4.852 -21.156 1 95.25 98 ARG B O 1
ATOM 2028 N N . ARG B 1 99 ? 4.289 -6.277 -19.547 1 94.88 99 ARG B N 1
ATOM 2029 C CA . ARG B 1 99 ? 2.908 -6.727 -19.391 1 94.88 99 ARG B CA 1
ATOM 2030 C C . ARG B 1 99 ? 2.018 -5.598 -18.891 1 94.88 99 ARG B C 1
ATOM 2032 O O . ARG B 1 99 ? 0.827 -5.547 -19.203 1 94.88 99 ARG B O 1
ATOM 2039 N N . GLY B 1 100 ? 2.609 -4.738 -18.094 1 93.06 100 GLY B N 1
ATOM 2040 C CA . GLY B 1 100 ? 1.891 -3.598 -17.547 1 93.06 100 GLY B CA 1
ATOM 2041 C C . GLY B 1 100 ? 1.345 -2.672 -18.625 1 93.06 100 GLY B C 1
ATOM 2042 O O . GLY B 1 100 ? 0.311 -2.029 -18.422 1 93.06 100 GLY B O 1
ATOM 2043 N N . ASN B 1 101 ? 1.932 -2.68 -19.766 1 91.06 101 ASN B N 1
ATOM 2044 C CA . ASN B 1 101 ? 1.547 -1.802 -20.859 1 91.06 101 ASN B CA 1
ATOM 2045 C C . ASN B 1 101 ? 0.177 -2.174 -21.422 1 91.06 101 ASN B C 1
ATOM 2047 O O . ASN B 1 101 ? -0.447 -1.38 -22.125 1 91.06 101 ASN B O 1
ATOM 2051 N N . SER B 1 102 ? -0.276 -3.311 -21.125 1 92.06 102 SER B N 1
ATOM 2052 C CA . SER B 1 102 ? -1.553 -3.773 -21.656 1 92.06 102 SER B CA 1
ATOM 2053 C C . SER B 1 102 ? -2.719 -3.266 -20.812 1 92.06 102 SER B C 1
ATOM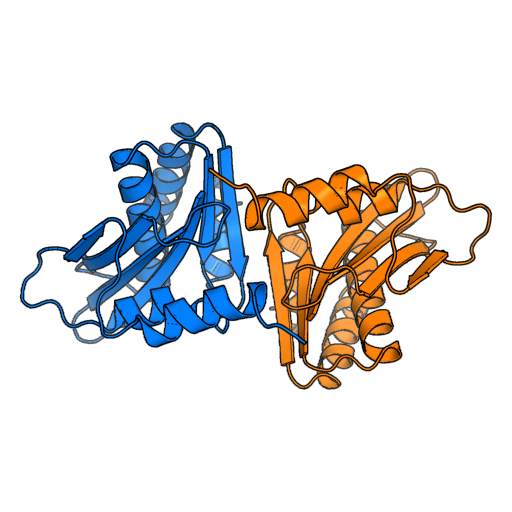 2055 O O . SER B 1 102 ? -3.883 -3.449 -21.188 1 92.06 102 SER B O 1
ATOM 2057 N N . PHE B 1 103 ? -2.439 -2.637 -19.781 1 96.56 103 PHE B N 1
ATOM 2058 C CA . PHE B 1 103 ? -3.473 -2.145 -18.875 1 96.56 103 PHE B CA 1
ATOM 2059 C C . PHE B 1 103 ? -3.701 -0.651 -19.078 1 96.56 103 PHE B C 1
ATOM 2061 O O . PHE B 1 103 ? -2.768 0.087 -19.406 1 96.56 103 PHE B O 1
ATOM 2068 N N . ASP B 1 104 ? -4.941 -0.201 -18.906 1 95.75 104 ASP B N 1
ATOM 2069 C CA . ASP B 1 104 ? -5.258 1.224 -18.906 1 95.75 104 ASP B CA 1
ATOM 2070 C C . ASP B 1 104 ? -4.691 1.914 -17.672 1 95.75 104 ASP B C 1
ATOM 2072 O O . ASP B 1 104 ? -4.375 3.105 -17.703 1 95.75 104 ASP B O 1
ATOM 2076 N N . TYR B 1 105 ? -4.652 1.165 -16.703 1 94.06 105 TYR B N 1
ATOM 2077 C CA . TYR B 1 105 ? -4.117 1.638 -15.43 1 94.06 105 TYR B CA 1
ATOM 2078 C C . TYR B 1 105 ? -3.467 0.499 -14.656 1 94.06 105 TYR B C 1
ATOM 2080 O O . TYR B 1 105 ? -4.039 -0.588 -14.539 1 94.06 105 TYR B O 1
ATOM 2088 N N . LEU B 1 106 ? -2.275 0.705 -14.203 1 95.38 106 LEU B N 1
ATOM 2089 C CA . LEU B 1 106 ? -1.542 -0.258 -13.391 1 95.38 106 LEU B CA 1
ATOM 2090 C C . LEU B 1 106 ? -0.765 0.446 -12.281 1 95.38 106 LEU B C 1
ATOM 2092 O O . LEU B 1 106 ? -0.044 1.413 -12.539 1 95.38 106 LEU B O 1
ATOM 2096 N N . CYS B 1 107 ? -0.99 -0.013 -11.062 1 94.25 107 CYS B N 1
ATOM 2097 C CA . CYS B 1 107 ? -0.254 0.493 -9.914 1 94.25 107 CYS B CA 1
ATOM 2098 C C . CYS B 1 107 ? 0.309 -0.652 -9.078 1 94.25 107 CYS B C 1
ATOM 2100 O O . CYS B 1 107 ? -0.432 -1.539 -8.656 1 94.25 107 CYS B O 1
ATOM 2102 N N . PHE B 1 108 ? 1.638 -0.648 -8.93 1 95.94 108 PHE B N 1
ATOM 2103 C CA . PHE B 1 108 ? 2.246 -1.549 -7.957 1 95.94 108 PHE B CA 1
ATOM 2104 C C . PHE B 1 108 ? 2.273 -0.913 -6.574 1 95.94 108 PHE B C 1
ATOM 2106 O O . PHE B 1 108 ? 2.752 0.212 -6.41 1 95.94 108 PHE B O 1
ATOM 2113 N N . SER B 1 109 ? 1.771 -1.631 -5.641 1 95.31 109 SER B N 1
ATOM 2114 C CA . SER B 1 109 ? 1.717 -1.089 -4.285 1 95.31 109 SER B CA 1
ATOM 2115 C C . SER B 1 109 ? 2.305 -2.066 -3.275 1 95.31 109 SER B C 1
ATOM 2117 O O . SER B 1 109 ? 2.535 -3.234 -3.596 1 95.31 109 SER B O 1
ATOM 2119 N N . TYR B 1 110 ? 2.686 -1.521 -2.068 1 95.88 110 TYR B N 1
ATOM 2120 C CA . TYR B 1 110 ? 3.291 -2.283 -0.981 1 95.88 110 TYR B CA 1
ATOM 2121 C C . TYR B 1 110 ? 2.465 -2.164 0.294 1 95.88 110 TYR B C 1
ATOM 2123 O O . TYR B 1 110 ? 2.094 -1.061 0.7 1 95.88 110 TYR B O 1
ATOM 2131 N N . ALA B 1 111 ? 2.104 -3.262 0.791 1 90.69 111 ALA B N 1
ATOM 2132 C CA . ALA B 1 111 ? 1.424 -3.295 2.082 1 90.69 111 ALA B CA 1
ATOM 2133 C C . ALA B 1 111 ? 2.092 -4.289 3.027 1 90.69 111 ALA B C 1
ATOM 2135 O O . ALA B 1 111 ? 2.752 -5.23 2.582 1 90.69 111 ALA B O 1
ATOM 2136 N N . CYS B 1 112 ? 1.863 -4.051 4.336 1 88.06 112 CYS B N 1
ATOM 2137 C CA . CYS B 1 112 ? 2.424 -4.961 5.328 1 88.06 112 CYS B CA 1
ATOM 2138 C C . CYS B 1 112 ? 1.713 -6.309 5.289 1 88.06 112 CYS B C 1
ATOM 2140 O O . CYS B 1 112 ? 0.547 -6.391 4.898 1 88.06 112 CYS B O 1
ATOM 2142 N N . ARG B 1 113 ? 2.352 -7.277 5.832 1 78.88 113 ARG B N 1
ATOM 2143 C CA . ARG B 1 113 ? 1.954 -8.68 5.711 1 78.88 113 ARG B CA 1
ATOM 2144 C C . ARG B 1 113 ? 0.574 -8.906 6.316 1 78.88 113 ARG B C 1
ATOM 2146 O O . ARG B 1 113 ? -0.192 -9.742 5.824 1 78.88 113 ARG B O 1
ATOM 2153 N N . GLU B 1 114 ? 0.249 -8.18 7.297 1 77.75 114 GLU B N 1
ATOM 2154 C CA . GLU B 1 114 ? -1.018 -8.383 7.992 1 77.75 114 GLU B CA 1
ATOM 2155 C C . GLU B 1 114 ? -2.203 -8.164 7.059 1 77.75 114 GLU B C 1
ATOM 2157 O O . GLU B 1 114 ? -3.297 -8.68 7.301 1 77.75 114 GLU B O 1
ATOM 2162 N N . LYS B 1 115 ? -2.068 -7.496 5.922 1 74.88 115 LYS B N 1
ATOM 2163 C CA . LYS B 1 115 ? -3.145 -7.168 4.988 1 74.88 115 LYS B CA 1
ATOM 2164 C C . LYS B 1 115 ? -3.164 -8.133 3.809 1 74.88 115 LYS B C 1
ATOM 2166 O O . LYS B 1 115 ? -3.955 -7.969 2.877 1 74.88 115 LYS B O 1
ATOM 2171 N N . ASN B 1 116 ? -2.389 -9.125 3.91 1 86.69 116 ASN B N 1
ATOM 2172 C CA . ASN B 1 116 ? -2.219 -10.039 2.783 1 86.69 116 ASN B CA 1
ATOM 2173 C C . ASN B 1 116 ? -2.615 -11.469 3.15 1 86.69 116 ASN B C 1
ATOM 2175 O O . ASN B 1 116 ? -2.082 -12.422 2.592 1 86.69 116 ASN B O 1
ATOM 2179 N N . GLY B 1 117 ? -3.537 -11.516 4.02 1 89.31 117 GLY B N 1
ATOM 2180 C CA . GLY B 1 117 ? -3.857 -12.789 4.641 1 89.31 117 GLY B CA 1
ATOM 2181 C C . GLY B 1 117 ? -4.379 -13.82 3.658 1 89.31 117 GLY B C 1
ATOM 2182 O O . GLY B 1 117 ? -3.961 -14.977 3.684 1 89.31 117 GLY B O 1
ATOM 2183 N N . VAL B 1 118 ? -5.281 -13.445 2.832 1 93.06 118 VAL B N 1
ATOM 2184 C CA . VAL B 1 118 ? -5.898 -14.383 1.9 1 93.06 118 VAL B CA 1
ATOM 2185 C C . VAL B 1 118 ? -4.848 -14.906 0.92 1 93.06 118 VAL B C 1
ATOM 2187 O O . VAL B 1 118 ? -4.711 -16.125 0.732 1 93.06 118 VAL B O 1
ATOM 2190 N N . ALA B 1 119 ? -4.098 -14.047 0.278 1 95.94 119 ALA B N 1
ATOM 2191 C CA . ALA B 1 119 ? -3.047 -14.453 -0.65 1 95.94 119 ALA B CA 1
ATOM 2192 C C . ALA B 1 119 ? -2.031 -15.359 0.035 1 95.94 119 ALA B C 1
ATOM 2194 O O . ALA B 1 119 ? -1.589 -16.359 -0.544 1 95.94 119 ALA B O 1
ATOM 2195 N N . HIS B 1 120 ? -1.678 -14.977 1.259 1 94.75 120 HIS B N 1
ATOM 2196 C CA . HIS B 1 120 ? -0.746 -15.789 2.031 1 94.75 120 HIS B CA 1
ATOM 2197 C C . HIS B 1 120 ? -1.294 -17.203 2.248 1 94.75 120 HIS B C 1
ATOM 2199 O O . HIS B 1 120 ? -0.573 -18.188 2.074 1 94.75 120 HIS B O 1
ATOM 2205 N N . ALA B 1 121 ? -2.561 -17.234 2.652 1 94.75 121 ALA B N 1
ATOM 2206 C CA . ALA B 1 121 ? -3.191 -18.531 2.906 1 94.75 121 ALA B CA 1
ATOM 2207 C C . ALA B 1 121 ? -3.229 -19.391 1.64 1 94.75 121 ALA B C 1
ATOM 2209 O O . ALA B 1 121 ? -3.068 -20.609 1.7 1 94.75 121 ALA B O 1
ATOM 2210 N N . LEU B 1 122 ? -3.434 -18.797 0.562 1 96.31 122 LEU B N 1
ATOM 2211 C CA . LEU B 1 122 ? -3.494 -19.5 -0.714 1 96.31 122 LEU B CA 1
ATOM 2212 C C . LEU B 1 122 ? -2.152 -20.141 -1.044 1 96.31 122 LEU B C 1
ATOM 2214 O O . LEU B 1 122 ? -2.107 -21.203 -1.683 1 96.31 122 LEU B O 1
ATOM 2218 N N . THR B 1 123 ? -1.023 -19.5 -0.637 1 95.88 123 THR B N 1
ATOM 2219 C CA . THR B 1 123 ? 0.293 -20.078 -0.912 1 95.88 123 THR B CA 1
ATOM 2220 C C . THR B 1 123 ? 0.483 -21.391 -0.166 1 95.88 123 THR B C 1
ATOM 2222 O O . THR B 1 123 ? 1.378 -22.172 -0.493 1 95.88 123 THR B O 1
ATOM 2225 N N . ARG B 1 124 ? -0.333 -21.547 0.809 1 93.31 124 ARG B N 1
ATOM 2226 C CA . ARG B 1 124 ? -0.16 -22.703 1.689 1 93.31 124 ARG B CA 1
ATOM 2227 C C . ARG B 1 124 ? -1.026 -23.875 1.239 1 93.31 124 ARG B C 1
ATOM 2229 O O . ARG B 1 124 ? -0.976 -24.953 1.83 1 93.31 124 ARG B O 1
ATOM 2236 N N . ILE B 1 125 ? -1.82 -23.688 0.265 1 90.88 125 ILE B N 1
ATOM 2237 C CA . ILE B 1 125 ? -2.641 -24.766 -0.28 1 90.88 125 ILE B CA 1
ATOM 2238 C C . ILE B 1 125 ? -1.758 -25.75 -1.043 1 90.88 125 ILE B C 1
ATOM 2240 O O . ILE B 1 125 ? -0.954 -25.344 -1.887 1 90.88 125 ILE B O 1
ATOM 2244 N N . THR B 1 126 ? -1.902 -26.938 -0.65 1 83.94 126 THR B N 1
ATOM 2245 C CA . THR B 1 126 ? -1.174 -28 -1.347 1 83.94 126 THR B CA 1
ATOM 2246 C C . THR B 1 126 ? -1.857 -28.344 -2.666 1 83.94 126 THR B C 1
ATOM 2248 O O . THR B 1 126 ? -3.039 -28.703 -2.684 1 83.94 126 THR B O 1
ATOM 2251 N N . LEU B 1 127 ? -1.083 -28.203 -3.705 1 84.94 127 LEU B N 1
ATOM 2252 C CA . LEU B 1 127 ? -1.604 -28.547 -5.027 1 84.94 127 LEU B CA 1
ATOM 2253 C C . LEU B 1 127 ? -1.365 -30.016 -5.348 1 84.94 127 LEU B C 1
ATOM 2255 O O . LEU B 1 127 ? -0.257 -30.516 -5.164 1 84.94 127 LEU B O 1
ATOM 2259 N N . PRO B 1 128 ? -2.469 -30.703 -5.719 1 81.62 128 PRO B N 1
ATOM 2260 C CA . PRO B 1 128 ? -2.344 -32.125 -6.035 1 81.62 128 PRO B CA 1
ATOM 2261 C C . PRO B 1 128 ? -1.483 -32.375 -7.27 1 81.62 128 PRO B C 1
ATOM 2263 O O . PRO B 1 128 ? -0.979 -33.5 -7.457 1 81.62 128 PRO B O 1
ATOM 2266 N N . SER B 1 129 ? -1.357 -31.531 -8.164 1 86.44 129 SER B N 1
ATOM 2267 C CA . SER B 1 129 ? -0.575 -31.578 -9.398 1 86.44 129 SER B CA 1
ATOM 2268 C C . SER B 1 129 ? 0.072 -30.234 -9.695 1 86.44 129 SER B C 1
ATOM 2270 O O . SER B 1 129 ? -0.045 -29.297 -8.898 1 86.44 129 SER B O 1
ATOM 2272 N N . ASP B 1 130 ? 0.81 -30.172 -10.797 1 89.62 130 ASP B N 1
ATOM 2273 C CA . ASP B 1 130 ? 1.461 -28.938 -11.195 1 89.62 130 ASP B CA 1
ATOM 2274 C C . ASP B 1 130 ? 0.464 -27.969 -11.852 1 89.62 130 ASP B C 1
ATOM 2276 O O . ASP B 1 130 ? 0.82 -26.859 -12.211 1 89.62 130 ASP B O 1
ATOM 2280 N N . GLU B 1 131 ? -0.727 -28.5 -11.844 1 91.19 131 GLU B N 1
ATOM 2281 C CA . GLU B 1 131 ? -1.757 -27.656 -12.445 1 91.19 131 GLU B CA 1
ATOM 2282 C C . GLU B 1 131 ? -2.219 -26.578 -11.469 1 91.19 131 GLU B C 1
ATOM 2284 O O . GLU B 1 131 ? -2.373 -26.828 -10.273 1 91.19 131 GLU B O 1
ATOM 2289 N N . PRO B 1 132 ? -2.393 -25.438 -11.969 1 94.44 132 PRO B N 1
ATOM 2290 C CA . PRO B 1 132 ? -2.881 -24.359 -11.094 1 94.44 132 PRO B CA 1
ATOM 2291 C C . PRO B 1 132 ? -4.305 -24.609 -10.602 1 94.44 132 PRO B C 1
ATOM 2293 O O . PRO B 1 132 ? -5.062 -25.344 -11.227 1 94.44 132 PRO B O 1
ATOM 2296 N N . MET B 1 133 ? -4.59 -24.062 -9.461 1 94.81 133 MET B N 1
ATOM 2297 C CA . MET B 1 133 ? -5.969 -24 -8.984 1 94.81 133 MET B CA 1
ATOM 2298 C C . MET B 1 133 ? -6.508 -22.578 -9.055 1 94.81 133 MET B C 1
ATOM 2300 O O . MET B 1 133 ? -5.879 -21.641 -8.547 1 94.81 133 MET B O 1
ATOM 2304 N N . VAL B 1 134 ? -7.629 -22.5 -9.734 1 95.5 134 VAL B N 1
ATOM 2305 C CA . VAL B 1 134 ? -8.25 -21.188 -9.922 1 95.5 134 VAL B CA 1
ATOM 2306 C C . VAL B 1 134 ? -9.711 -21.25 -9.492 1 95.5 134 VAL B C 1
ATOM 2308 O O . VAL B 1 134 ? -10.453 -22.141 -9.898 1 95.5 134 VAL B O 1
ATOM 2311 N N . TRP B 1 135 ? -10.172 -20.344 -8.672 1 95.19 135 TRP B N 1
ATOM 2312 C CA . TRP B 1 135 ? -11.555 -20.203 -8.234 1 95.19 135 TRP B CA 1
ATOM 2313 C C . TRP B 1 135 ? -12.148 -18.891 -8.75 1 95.19 135 TRP B C 1
ATOM 2315 O O . TRP B 1 135 ? -11.641 -17.812 -8.445 1 95.19 135 TRP B O 1
ATOM 2325 N N . ILE B 1 136 ? -13.195 -18.969 -9.461 1 94.56 136 ILE B N 1
ATOM 2326 C CA . ILE B 1 136 ? -13.836 -17.797 -10.047 1 94.56 136 ILE B CA 1
ATOM 2327 C C . ILE B 1 136 ? -15.039 -17.391 -9.195 1 94.56 136 ILE B C 1
ATOM 2329 O O . ILE B 1 136 ? -15.945 -18.188 -8.961 1 94.56 136 ILE B O 1
ATOM 2333 N N . GLU B 1 137 ? -15.055 -16.188 -8.773 1 92.12 137 GLU B N 1
ATOM 2334 C CA . GLU B 1 137 ? -16.125 -15.586 -7.98 1 92.12 137 GLU B CA 1
ATOM 2335 C C . GLU B 1 137 ? -16.359 -16.375 -6.691 1 92.12 137 GLU B C 1
ATOM 2337 O O . GLU B 1 137 ? -17.5 -16.484 -6.227 1 92.12 137 GLU B O 1
ATOM 2342 N N . GLU B 1 138 ? -15.328 -17.031 -6.266 1 90.94 138 GLU B N 1
ATOM 2343 C CA . GLU B 1 138 ? -15.32 -17.781 -5.012 1 90.94 138 GLU B CA 1
ATOM 2344 C C . GLU B 1 138 ? -13.898 -17.953 -4.484 1 90.94 138 GLU B C 1
ATOM 2346 O O . GLU B 1 138 ? -12.938 -17.469 -5.09 1 90.94 138 GLU B O 1
ATOM 2351 N N . ALA B 1 139 ? -13.82 -18.516 -3.293 1 91.69 139 ALA B N 1
ATOM 2352 C CA . ALA B 1 139 ? -12.547 -18.859 -2.664 1 91.69 139 ALA B CA 1
ATOM 2353 C C . ALA B 1 139 ? -12.594 -20.234 -2.033 1 91.69 139 ALA B C 1
ATOM 2355 O O . ALA B 1 139 ? -13.664 -20.734 -1.691 1 91.69 139 ALA B O 1
ATOM 2356 N N . PRO B 1 140 ? -11.461 -20.859 -2.039 1 92.5 140 PRO B N 1
ATOM 2357 C CA . PRO B 1 140 ? -11.477 -22.156 -1.358 1 92.5 140 PRO B CA 1
ATOM 2358 C C . PRO B 1 140 ? -11.883 -22.047 0.109 1 92.5 140 PRO B C 1
ATOM 2360 O O . PRO B 1 140 ? -11.641 -21.016 0.747 1 92.5 140 PRO B O 1
ATOM 2363 N N . GLN B 1 141 ? -12.453 -23.078 0.581 1 90.19 141 GLN B N 1
ATOM 2364 C CA . GLN B 1 141 ? -12.984 -23.109 1.938 1 90.19 141 GLN B CA 1
ATOM 2365 C C . GLN B 1 141 ? -11.922 -22.734 2.959 1 90.19 141 GLN B C 1
ATOM 2367 O O . GLN B 1 141 ? -12.219 -22.062 3.957 1 90.19 141 GLN B O 1
ATOM 2372 N N . LEU B 1 142 ? -10.742 -23.094 2.715 1 89.44 142 LEU B N 1
ATOM 2373 C CA . LEU B 1 142 ? -9.633 -22.906 3.641 1 89.44 142 LEU B CA 1
ATOM 2374 C C . LEU B 1 142 ? -9.398 -21.422 3.92 1 89.44 142 LEU B C 1
ATOM 2376 O O . LEU B 1 142 ? -8.906 -21.047 4.988 1 89.44 142 LEU B O 1
ATOM 2380 N N . VAL B 1 143 ? -9.852 -20.578 2.992 1 91.5 143 VAL B N 1
ATOM 2381 C CA . VAL B 1 143 ? -9.508 -19.172 3.193 1 91.5 143 VAL B CA 1
ATOM 2382 C C . VAL B 1 143 ? -10.773 -18.344 3.408 1 91.5 143 VAL B C 1
ATOM 2384 O O . VAL B 1 143 ? -10.719 -17.125 3.51 1 91.5 143 VAL B O 1
ATOM 2387 N N . LEU B 1 144 ? -11.906 -18.938 3.553 1 89.69 144 LEU B N 1
ATOM 2388 C CA . LEU B 1 144 ? -13.188 -18.234 3.633 1 89.69 144 LEU B CA 1
ATOM 2389 C C . LEU B 1 144 ? -13.258 -17.375 4.891 1 89.69 144 LEU B C 1
ATOM 2391 O O . LEU B 1 144 ? -13.836 -16.281 4.867 1 89.69 144 LEU B O 1
ATOM 2395 N N . HIS B 1 145 ? -12.719 -17.938 5.949 1 89.62 145 HIS B N 1
ATOM 2396 C CA . HIS B 1 145 ? -12.742 -17.172 7.191 1 89.62 145 HIS B CA 1
ATOM 2397 C C . HIS B 1 145 ? -11.953 -15.883 7.055 1 89.62 145 HIS B C 1
ATOM 2399 O O . HIS B 1 145 ? -12.328 -14.852 7.617 1 89.62 145 HIS B O 1
ATOM 2405 N N . LEU B 1 146 ? -10.906 -15.875 6.293 1 88.56 146 LEU B N 1
ATOM 2406 C CA . LEU B 1 146 ? -10.094 -14.688 6.051 1 88.56 146 LEU B CA 1
ATOM 2407 C C . LEU B 1 146 ? -10.828 -13.703 5.145 1 88.56 146 LEU B C 1
ATOM 2409 O O . LEU B 1 146 ? -10.766 -12.492 5.363 1 88.56 146 LEU B O 1
ATOM 2413 N N . VAL B 1 147 ? -11.539 -14.25 4.238 1 86.81 147 VAL B N 1
ATOM 2414 C CA . VAL B 1 147 ? -12.297 -13.438 3.299 1 86.81 147 VAL B CA 1
ATOM 2415 C C . VAL B 1 147 ? -13.367 -12.648 4.047 1 86.81 147 VAL B C 1
ATOM 2417 O O . VAL B 1 147 ? -13.555 -11.453 3.807 1 86.81 147 VAL B O 1
ATOM 2420 N N . ARG B 1 148 ? -14.055 -13.266 4.957 1 82.75 148 ARG B N 1
ATOM 2421 C CA . ARG B 1 148 ? -15.109 -12.641 5.75 1 82.75 148 ARG B CA 1
ATOM 2422 C C . ARG B 1 148 ? -14.555 -11.539 6.637 1 82.75 148 ARG B C 1
ATOM 2424 O O . ARG B 1 148 ? -15.195 -10.5 6.82 1 82.75 148 ARG B O 1
ATOM 2431 N N . ARG B 1 149 ? -13.406 -11.828 7.133 1 78.69 149 ARG B N 1
ATOM 2432 C CA . ARG B 1 149 ? -12.75 -10.844 7.992 1 78.69 149 ARG B CA 1
ATOM 2433 C C . ARG B 1 149 ? -12.43 -9.57 7.219 1 78.69 149 ARG B C 1
ATOM 2435 O O . ARG B 1 149 ? -12.586 -8.461 7.738 1 78.69 149 ARG B O 1
ATOM 2442 N N . ASP B 1 150 ? -11.969 -9.781 6.004 1 73.81 150 ASP B N 1
ATOM 2443 C CA . ASP B 1 150 ? -11.617 -8.641 5.16 1 73.81 150 ASP B CA 1
ATOM 2444 C C . ASP B 1 150 ? -12.852 -7.797 4.836 1 73.81 150 ASP B C 1
ATOM 2446 O O . ASP B 1 150 ? -12.766 -6.57 4.75 1 73.81 150 ASP B O 1
ATOM 2450 N N . LEU B 1 151 ? -13.984 -8.43 4.605 1 64.56 151 LEU B N 1
ATOM 2451 C CA . LEU B 1 151 ? -15.219 -7.742 4.234 1 64.56 151 LEU B CA 1
ATOM 2452 C C . LEU B 1 151 ? -15.844 -7.047 5.441 1 64.56 151 LEU B C 1
ATOM 2454 O O . LEU B 1 151 ? -16.438 -5.977 5.305 1 64.56 151 LEU B O 1
ATOM 2458 N N . SER B 1 152 ? -15.906 -7.789 6.625 1 55.56 152 SER B N 1
ATOM 2459 C CA . SER B 1 152 ? -16.5 -7.238 7.84 1 55.56 152 SER B CA 1
ATOM 2460 C C . SER B 1 152 ? -15.812 -5.934 8.242 1 55.56 152 SER B C 1
ATOM 2462 O O . SER B 1 152 ? -16.422 -5.094 8.914 1 55.56 152 SER B O 1
ATOM 2464 N N . GLY B 1 153 ? -14.648 -5.699 8.172 1 47.75 153 GLY B N 1
ATOM 2465 C CA . GLY B 1 153 ? -14.109 -4.375 8.438 1 47.75 153 GLY B CA 1
ATOM 2466 C C . GLY B 1 153 ? -14.844 -3.277 7.684 1 47.75 153 GLY B C 1
ATOM 2467 O O . GLY B 1 153 ? -14.812 -2.115 8.094 1 47.75 153 GLY B O 1
ATOM 2468 N N . CYS B 1 154 ? -15.617 -3.615 6.609 1 38.56 154 CYS B N 1
ATOM 2469 C CA . CYS B 1 154 ? -16.5 -2.656 5.961 1 38.56 154 CYS B CA 1
ATOM 2470 C C . CYS B 1 154 ? -17.875 -2.65 6.617 1 38.56 154 CYS B C 1
ATOM 2472 O O . CYS B 1 154 ? -18.547 -1.615 6.664 1 38.56 154 CYS B O 1
ATOM 2474 N N . ASN B 1 155 ? -18.625 -3.684 7.039 1 31.84 155 ASN B N 1
ATOM 2475 C CA . ASN B 1 155 ? -20.016 -3.844 7.453 1 31.84 155 ASN B CA 1
ATOM 2476 C C . ASN B 1 155 ? -20.141 -3.906 8.977 1 31.84 155 ASN B C 1
ATOM 2478 O O . ASN B 1 155 ? -21.141 -4.414 9.5 1 31.84 155 ASN B O 1
ATOM 2482 N N . GLN B 1 156 ? -19.234 -3.787 9.805 1 29.36 156 GLN B N 1
ATOM 2483 C CA . GLN B 1 156 ? -19.766 -4.094 11.125 1 29.36 156 GLN B CA 1
ATOM 2484 C C . GLN B 1 156 ? -20.812 -3.076 11.555 1 29.36 156 GLN B C 1
ATOM 2486 O O . GLN B 1 156 ? -20.594 -1.868 11.445 1 29.36 156 GLN B O 1
ATOM 2491 N N . PRO B 1 157 ? -22.109 -3.492 11.75 1 23.67 157 PRO B N 1
ATOM 2492 C CA . PRO B 1 157 ? -23 -2.637 12.531 1 23.67 157 PRO B CA 1
ATOM 2493 C C . PRO B 1 157 ? -22.359 -2.137 13.82 1 23.67 157 PRO B C 1
ATOM 2495 O O . PRO B 1 157 ? -21.453 -2.781 14.352 1 23.67 157 PRO B O 1
ATOM 2498 N N . PRO B 1 158 ? -22.719 -0.811 14.211 1 22.28 158 PRO B N 1
ATOM 2499 C CA . PRO B 1 158 ? -22.391 -0.601 15.617 1 22.28 158 PRO B CA 1
ATOM 2500 C C . PRO B 1 158 ? -22.812 -1.767 16.5 1 22.28 158 PRO B C 1
ATOM 2502 O O . PRO B 1 158 ? -23.781 -2.465 16.188 1 22.28 158 PRO B O 1
#

Organism: Hibiscus trionum (NCBI:txid183268)

InterPro domains:
  IPR002156 Ribonuclease H domain [PF13456] (4-123)
  IPR012337 Ribonuclease H-like superfamily [SSF53098] (2-122)
  IPR036397 Ribonuclease H superfamily [G3DSA:3.30.420.10] (1-127)
  IPR044730 Ribonuclease H-like domain, plant type [cd06222] (3-124)
  IPR052929 RNase H-like EbsB-related [PTHR47074] (1-141)